Protein AF-A0A956FKM9-F1 (afdb_monomer_lite)

Secondary structure (DSSP, 8-state):
-HHHHHHHHHT---GGGHHHHHHHHHHHHHHHHHHSHHHHHHTT---S-HHHHHHTT--HHHHHTT-S-HHHHHHHHHHHHHHHHHHHHHHHHHGGGS-HHHHHHHHHHHHHHHHHHHHHHHTS---TTS------HHHHHHHHHHHHHHHHHHTT-------GGGGTT-TTSTT--THHHHHHHHHH-TTSTT-

Structure (mmCIF, N/CA/C/O backbone):
data_AF-A0A956FKM9-F1
#
_entry.id   AF-A0A956FKM9-F1
#
loop_
_atom_site.group_PDB
_atom_site.id
_atom_site.type_symbol
_atom_site.label_atom_id
_atom_site.label_alt_id
_atom_site.label_comp_id
_atom_site.label_asym_id
_atom_site.label_entity_id
_atom_site.label_seq_id
_atom_site.pdbx_PDB_ins_code
_atom_site.Cartn_x
_atom_site.Cartn_y
_atom_site.Cartn_z
_atom_site.occupancy
_atom_site.B_iso_or_equiv
_atom_site.auth_seq_id
_atom_site.auth_comp_id
_atom_site.auth_asym_id
_atom_site.auth_atom_id
_atom_site.pdbx_PDB_model_num
ATOM 1 N N . THR A 1 1 ? -4.569 -0.457 -10.996 1.00 67.50 1 THR A N 1
ATOM 2 C CA . THR A 1 1 ? -4.870 0.431 -12.142 1.00 67.50 1 THR A CA 1
ATOM 3 C C . THR A 1 1 ? -3.869 1.572 -12.270 1.00 67.50 1 THR A C 1
ATOM 5 O O . THR A 1 1 ? -3.181 1.592 -13.277 1.00 67.50 1 THR A O 1
ATOM 8 N N . VAL A 1 2 ? -3.678 2.450 -11.270 1.00 81.25 2 VAL A N 1
ATOM 9 C CA . VAL A 1 2 ? -2.715 3.581 -11.363 1.00 81.25 2 VAL A CA 1
ATOM 10 C C . VAL A 1 2 ? -1.284 3.136 -11.692 1.00 81.25 2 VAL A C 1
ATOM 12 O O . VAL A 1 2 ? -0.672 3.694 -12.594 1.00 81.25 2 VAL A O 1
ATOM 15 N N . GLY A 1 3 ? -0.761 2.098 -11.026 1.00 79.25 3 GLY A N 1
ATOM 16 C CA . GLY A 1 3 ? 0.587 1.582 -11.313 1.00 79.25 3 GLY A CA 1
ATOM 17 C C . GLY A 1 3 ? 0.783 1.154 -12.774 1.00 79.25 3 GLY A C 1
ATOM 18 O O . GLY A 1 3 ? 1.817 1.447 -13.359 1.00 79.25 3 GLY A O 1
ATOM 19 N N . LEU A 1 4 ? -0.246 0.555 -13.386 1.00 86.06 4 LEU A N 1
ATOM 20 C CA . LEU A 1 4 ? -0.230 0.121 -14.788 1.00 86.06 4 LEU A CA 1
ATOM 21 C C . LEU A 1 4 ? -0.332 1.300 -15.759 1.00 86.06 4 LEU A C 1
ATOM 23 O O . LEU A 1 4 ? 0.375 1.332 -16.759 1.00 86.06 4 LEU A O 1
ATOM 27 N N . MET A 1 5 ? -1.163 2.298 -15.448 1.00 87.25 5 MET A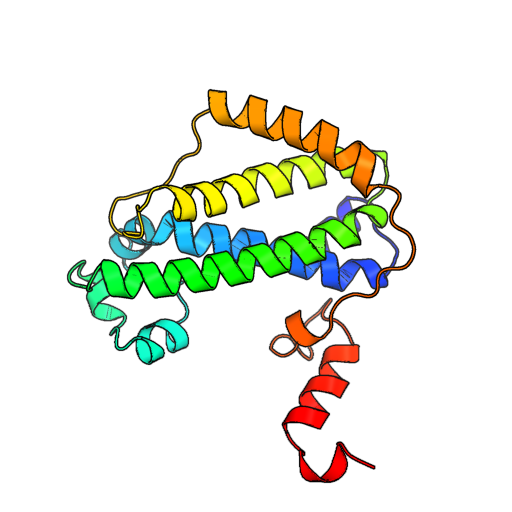 N 1
ATOM 28 C CA . MET A 1 5 ? -1.244 3.531 -16.243 1.00 87.25 5 MET A CA 1
ATOM 29 C C . MET A 1 5 ? 0.103 4.268 -16.247 1.00 87.25 5 MET A C 1
ATOM 31 O O . MET A 1 5 ? 0.556 4.745 -17.285 1.00 87.25 5 MET A O 1
ATOM 35 N N . MET A 1 6 ? 0.784 4.301 -15.097 1.00 88.69 6 MET A N 1
ATOM 36 C CA . MET A 1 6 ? 2.102 4.925 -14.972 1.00 88.69 6 MET A CA 1
ATOM 37 C C . MET A 1 6 ? 3.192 4.194 -15.765 1.00 88.69 6 MET A C 1
ATOM 39 O O . MET A 1 6 ? 4.123 4.855 -16.219 1.00 88.69 6 MET A O 1
ATOM 43 N N . CYS A 1 7 ? 3.082 2.875 -15.982 1.00 88.56 7 CYS A N 1
ATOM 44 C CA . CYS A 1 7 ? 3.995 2.148 -16.873 1.00 88.56 7 CYS A CA 1
ATOM 45 C C . CYS A 1 7 ? 3.993 2.753 -18.284 1.00 88.56 7 CYS A C 1
ATOM 47 O O . CYS A 1 7 ? 5.062 3.075 -18.798 1.00 88.56 7 CYS A O 1
ATOM 49 N N . GLY A 1 8 ? 2.810 3.007 -18.856 1.00 86.94 8 GLY A N 1
ATOM 50 C CA . GLY A 1 8 ? 2.685 3.627 -20.179 1.00 86.94 8 GLY A CA 1
ATOM 51 C C . GLY A 1 8 ? 3.246 5.052 -20.230 1.00 86.94 8 GLY A C 1
ATOM 52 O O . GLY A 1 8 ? 4.003 5.387 -21.134 1.00 86.94 8 GLY A O 1
ATOM 53 N N . VAL A 1 9 ? 2.956 5.876 -19.217 1.00 88.69 9 VAL A N 1
ATOM 54 C CA . VAL A 1 9 ? 3.442 7.272 -19.148 1.00 88.69 9 VAL A CA 1
ATOM 55 C C . VAL A 1 9 ? 4.969 7.352 -19.043 1.00 88.69 9 VAL A C 1
ATOM 57 O O . VAL A 1 9 ? 5.593 8.256 -19.596 1.00 88.69 9 VAL A O 1
ATOM 60 N N . ILE A 1 10 ? 5.588 6.427 -18.308 1.00 88.88 10 ILE A N 1
ATOM 61 C CA . ILE A 1 10 ? 7.029 6.460 -18.029 1.00 88.88 10 ILE A CA 1
ATOM 62 C C . ILE A 1 10 ? 7.847 5.777 -19.144 1.00 88.88 10 ILE A C 1
ATOM 64 O O . ILE A 1 10 ? 9.049 6.044 -19.264 1.00 88.88 10 ILE A O 1
ATOM 68 N N . GLY A 1 11 ? 7.203 4.960 -19.985 1.00 89.75 11 GLY A N 1
ATOM 69 C CA . GLY A 1 11 ? 7.845 4.163 -21.034 1.00 89.75 11 GLY A CA 1
ATOM 70 C C . GLY A 1 11 ? 8.397 2.842 -20.499 1.00 89.75 11 GLY A C 1
ATOM 71 O O . GLY A 1 11 ? 9.576 2.543 -20.668 1.00 89.75 11 GLY A O 1
ATOM 72 N N . VAL A 1 12 ? 7.586 2.110 -19.734 1.00 91.06 12 VAL A N 1
ATOM 73 C CA . VAL A 1 12 ? 7.880 0.737 -19.312 1.00 91.06 12 VAL A CA 1
ATOM 74 C C . VAL A 1 12 ? 7.224 -0.215 -20.304 1.00 91.06 12 VAL A C 1
ATOM 76 O O . VAL A 1 12 ? 6.003 -0.359 -20.287 1.00 91.06 12 VAL A O 1
ATOM 79 N N . ASP A 1 13 ? 8.044 -0.882 -21.113 1.00 87.38 13 ASP A N 1
ATOM 80 C CA . ASP A 1 13 ? 7.558 -1.704 -22.231 1.00 87.38 13 ASP A CA 1
ATOM 81 C C . ASP A 1 13 ? 7.561 -3.212 -21.929 1.00 87.38 13 ASP A C 1
ATOM 83 O O . ASP A 1 13 ? 6.889 -3.983 -22.607 1.00 87.38 13 ASP A O 1
ATOM 87 N N . ASP A 1 14 ? 8.304 -3.652 -20.906 1.00 90.56 14 ASP A N 1
ATOM 88 C CA . ASP A 1 14 ? 8.429 -5.070 -20.549 1.00 90.56 14 ASP A CA 1
ATOM 89 C C . ASP A 1 14 ? 7.190 -5.557 -19.766 1.00 90.56 14 ASP A C 1
ATOM 91 O O . ASP A 1 14 ? 6.964 -5.096 -18.639 1.00 90.56 14 ASP A O 1
ATOM 95 N N . PRO A 1 15 ? 6.405 -6.524 -20.286 1.00 90.19 15 PRO A N 1
ATOM 96 C CA . PRO A 1 15 ? 5.236 -7.055 -19.586 1.00 90.19 15 PRO A CA 1
ATOM 97 C C . 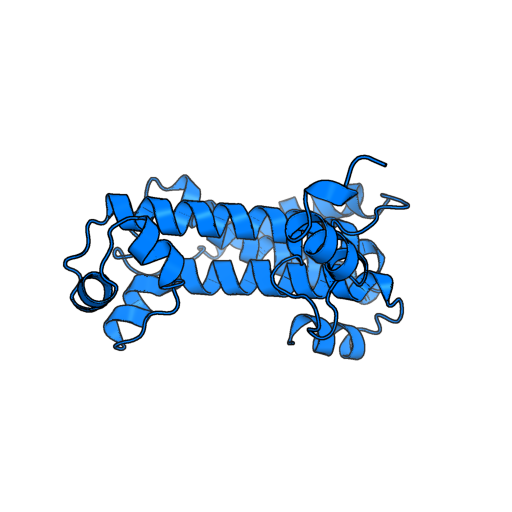PRO A 1 15 ? 5.562 -7.703 -18.233 1.00 90.19 15 PRO A C 1
ATOM 99 O O . PRO A 1 15 ? 4.715 -7.720 -17.336 1.00 90.19 15 PRO A O 1
ATOM 102 N N . ALA A 1 16 ? 6.791 -8.191 -18.029 1.00 90.75 16 ALA A N 1
ATOM 103 C CA . ALA A 1 16 ? 7.226 -8.730 -16.741 1.00 90.75 16 ALA A CA 1
ATOM 104 C C . ALA A 1 16 ? 7.314 -7.651 -15.644 1.00 90.75 16 ALA A C 1
ATOM 106 O O . ALA A 1 16 ? 7.404 -7.986 -14.460 1.00 90.75 16 ALA A O 1
ATOM 107 N N . ALA A 1 17 ? 7.255 -6.365 -16.005 1.00 92.00 17 ALA A N 1
ATOM 108 C CA . ALA A 1 17 ? 7.191 -5.252 -15.066 1.00 92.00 17 ALA A CA 1
ATOM 109 C C . ALA A 1 17 ? 5.804 -5.067 -14.433 1.00 92.00 17 ALA A C 1
ATOM 111 O O . ALA A 1 17 ? 5.710 -4.510 -13.336 1.00 92.00 17 ALA A O 1
ATOM 112 N N . LEU A 1 18 ? 4.735 -5.507 -15.110 1.00 93.69 18 LEU A N 1
ATOM 113 C CA . LEU A 1 18 ? 3.357 -5.191 -14.720 1.00 93.69 18 LEU A CA 1
ATOM 114 C C . LEU A 1 18 ? 3.000 -5.693 -13.313 1.00 93.69 18 LEU A C 1
ATOM 116 O O . LEU A 1 18 ? 2.482 -4.881 -12.540 1.00 93.69 18 LEU A O 1
ATOM 120 N N . PRO A 1 19 ? 3.342 -6.935 -12.909 1.00 94.88 19 PRO A N 1
ATOM 121 C CA . PRO A 1 19 ? 3.035 -7.400 -11.559 1.00 94.88 19 PRO A CA 1
ATOM 122 C C . PRO A 1 19 ? 3.714 -6.553 -10.476 1.00 94.88 19 PRO A C 1
ATOM 124 O O . PRO A 1 19 ? 3.084 -6.131 -9.513 1.00 94.88 19 PRO A O 1
ATOM 127 N N . PHE A 1 20 ? 4.971 -6.158 -10.691 1.00 94.75 20 PHE A N 1
ATOM 128 C CA . PHE A 1 20 ? 5.687 -5.287 -9.757 1.00 94.75 20 PHE A CA 1
ATOM 129 C C . PHE A 1 20 ? 5.111 -3.865 -9.685 1.00 94.75 20 PHE A C 1
ATOM 131 O O . PHE A 1 20 ? 5.184 -3.209 -8.641 1.00 94.75 20 PHE A O 1
ATOM 138 N N . ALA A 1 21 ? 4.548 -3.361 -10.786 1.00 94.50 21 ALA A N 1
ATOM 139 C CA . ALA A 1 21 ? 3.851 -2.079 -10.798 1.00 94.50 21 ALA A CA 1
ATOM 140 C C . ALA A 1 21 ? 2.520 -2.152 -10.029 1.00 94.50 21 ALA A C 1
ATOM 142 O O . ALA A 1 21 ? 2.158 -1.200 -9.327 1.00 94.50 21 ALA A O 1
ATOM 143 N N . VAL A 1 22 ? 1.816 -3.287 -10.119 1.00 95.62 22 VAL A N 1
ATOM 144 C CA . VAL A 1 22 ? 0.640 -3.587 -9.288 1.00 95.62 22 VAL A CA 1
ATOM 145 C C . VAL A 1 22 ? 1.036 -3.629 -7.814 1.00 95.62 22 VAL A C 1
ATOM 147 O O . VAL A 1 22 ? 0.432 -2.900 -7.025 1.00 95.62 22 VAL A O 1
ATOM 150 N N . ASP A 1 23 ? 2.094 -4.361 -7.460 1.00 96.50 23 ASP A N 1
ATOM 151 C CA . ASP A 1 23 ? 2.622 -4.427 -6.094 1.00 96.50 23 ASP A CA 1
ATOM 152 C C . ASP A 1 23 ? 2.928 -3.038 -5.526 1.00 96.50 23 ASP A C 1
ATOM 154 O O . ASP A 1 23 ? 2.528 -2.713 -4.407 1.00 96.50 23 ASP A O 1
ATOM 158 N N . LEU A 1 24 ? 3.602 -2.173 -6.295 1.00 95.88 24 LEU A N 1
ATOM 159 C CA . LEU A 1 24 ? 3.906 -0.817 -5.831 1.00 95.88 24 LEU A CA 1
ATOM 160 C C . LEU A 1 24 ? 2.624 -0.043 -5.494 1.00 95.88 24 LEU A C 1
ATOM 162 O O . LEU A 1 24 ? 2.542 0.599 -4.444 1.00 95.88 24 LEU A O 1
ATOM 166 N N . GLY A 1 25 ? 1.619 -0.134 -6.368 1.00 95.50 25 GLY A N 1
ATOM 167 C CA . GLY A 1 25 ? 0.312 0.479 -6.153 1.00 95.50 25 GLY A CA 1
ATOM 168 C C . GLY A 1 25 ? -0.405 -0.076 -4.920 1.00 95.50 25 GLY A C 1
ATOM 169 O O . GLY A 1 25 ? -0.940 0.700 -4.129 1.00 95.50 25 GLY A O 1
ATOM 170 N N . LEU A 1 26 ? -0.378 -1.395 -4.716 1.00 95.69 26 LEU A N 1
ATOM 171 C CA . LEU A 1 26 ? -0.987 -2.052 -3.555 1.00 95.69 26 LEU A CA 1
ATOM 172 C C . LEU A 1 26 ? -0.299 -1.652 -2.250 1.00 95.69 26 LEU A C 1
ATOM 174 O O . LEU A 1 26 ? -0.978 -1.298 -1.287 1.00 95.69 26 LEU A O 1
ATOM 178 N N . GLY A 1 27 ? 1.036 -1.625 -2.226 1.00 95.75 27 GLY A N 1
ATOM 179 C CA . GLY A 1 27 ? 1.801 -1.151 -1.073 1.00 95.75 27 GLY A CA 1
ATOM 180 C C . GLY A 1 27 ? 1.425 0.283 -0.686 1.00 95.75 27 GLY A C 1
ATOM 181 O O . GLY A 1 27 ? 1.172 0.567 0.490 1.00 95.75 27 GLY A O 1
ATOM 182 N N . MET A 1 28 ? 1.316 1.179 -1.673 1.00 94.69 28 MET A N 1
ATOM 183 C CA . MET A 1 28 ? 0.899 2.569 -1.455 1.00 94.69 28 MET A CA 1
ATOM 184 C C . MET A 1 28 ? -0.550 2.683 -0.972 1.00 94.69 28 MET A C 1
ATOM 186 O O . MET A 1 28 ? -0.805 3.402 -0.006 1.00 94.69 28 MET A O 1
ATOM 190 N N . GLN A 1 29 ? -1.486 1.953 -1.581 1.00 94.94 29 GLN A N 1
ATOM 191 C CA . GLN A 1 29 ? -2.902 2.009 -1.207 1.00 94.94 29 GLN A CA 1
ATOM 192 C C . GLN A 1 29 ? -3.165 1.442 0.184 1.00 94.94 29 GLN A C 1
ATOM 194 O O . GLN A 1 29 ? -3.872 2.072 0.965 1.00 94.94 29 GLN A O 1
ATOM 199 N N . LEU A 1 30 ? -2.537 0.322 0.542 1.00 94.88 30 LEU A N 1
ATOM 200 C CA . LEU A 1 30 ? -2.610 -0.205 1.906 1.00 94.88 30 LEU A CA 1
ATOM 201 C C . LEU A 1 30 ? -2.036 0.789 2.919 1.00 94.88 30 LEU A C 1
ATOM 203 O O . LEU A 1 30 ? -2.608 0.984 3.986 1.00 94.88 30 LEU A O 1
ATOM 207 N N . THR A 1 31 ? -0.940 1.471 2.572 1.00 93.25 31 THR A N 1
ATOM 208 C CA . THR A 1 31 ? -0.374 2.521 3.432 1.00 93.25 31 THR A CA 1
ATOM 209 C C . THR A 1 31 ? -1.348 3.692 3.613 1.00 93.25 31 THR A C 1
ATOM 211 O O . THR A 1 31 ? -1.452 4.215 4.719 1.00 93.25 31 THR A O 1
ATOM 214 N N . ASN A 1 32 ? -2.059 4.101 2.555 1.00 92.94 32 ASN A N 1
ATOM 215 C CA . ASN A 1 32 ? -3.083 5.148 2.629 1.00 92.94 32 ASN A CA 1
ATOM 216 C C . ASN A 1 32 ? -4.246 4.730 3.534 1.00 92.94 32 ASN A C 1
ATOM 218 O O . ASN A 1 32 ? -4.555 5.451 4.473 1.00 92.94 32 ASN A O 1
ATOM 222 N N . ILE A 1 33 ? -4.810 3.540 3.314 1.00 93.25 33 ILE A N 1
ATOM 223 C CA . ILE A 1 33 ? -5.906 3.001 4.133 1.00 93.25 33 ILE A CA 1
ATOM 224 C C . ILE A 1 33 ? -5.510 2.972 5.613 1.00 93.25 33 ILE A C 1
ATOM 226 O O . ILE A 1 33 ? -6.262 3.420 6.468 1.00 93.25 33 ILE A O 1
ATOM 230 N N . CYS A 1 34 ? -4.311 2.477 5.930 1.00 92.12 34 CYS A N 1
ATOM 231 C CA . CYS A 1 34 ? -3.871 2.349 7.317 1.00 92.12 34 CYS A CA 1
ATOM 232 C C . CYS A 1 34 ? -3.579 3.688 8.007 1.00 92.12 34 CYS A C 1
ATOM 234 O O . CYS A 1 34 ? -3.699 3.771 9.227 1.00 92.12 34 CYS A O 1
ATOM 236 N N . ARG A 1 35 ? -3.131 4.716 7.275 1.00 89.50 35 ARG A N 1
ATOM 237 C CA . ARG A 1 35 ? -2.702 5.988 7.887 1.00 89.50 35 ARG A CA 1
ATOM 238 C C . ARG A 1 35 ? -3.851 6.975 8.126 1.00 89.50 35 ARG A C 1
ATOM 240 O O . ARG A 1 35 ? -3.631 7.914 8.886 1.00 89.50 35 ARG A O 1
ATOM 247 N N . ASP A 1 36 ? -4.967 6.799 7.416 1.00 91.12 36 ASP A N 1
ATOM 248 C CA . ASP A 1 36 ? -6.093 7.742 7.336 1.00 91.12 36 ASP A CA 1
ATOM 249 C C . ASP A 1 36 ? -7.371 7.161 8.017 1.00 91.12 36 ASP A C 1
ATOM 251 O O . ASP A 1 36 ? -8.461 7.686 7.833 1.00 91.12 36 ASP A O 1
ATOM 255 N N . VAL A 1 37 ? -7.257 6.082 8.819 1.00 91.81 37 VAL A N 1
ATOM 256 C CA . VAL A 1 37 ? -8.402 5.367 9.442 1.00 91.81 37 VAL A CA 1
ATOM 257 C C . VAL A 1 37 ? -9.303 6.285 10.273 1.00 91.81 37 VAL A C 1
ATOM 259 O O . VAL A 1 37 ? -10.520 6.209 10.132 1.00 91.81 37 VAL A O 1
ATOM 262 N N . ALA A 1 38 ? -8.724 7.129 11.135 1.00 89.62 38 ALA A N 1
ATOM 263 C CA . ALA A 1 38 ? -9.492 8.048 11.975 1.00 89.62 38 ALA A CA 1
ATOM 264 C C . ALA A 1 38 ? -10.264 9.066 11.126 1.00 89.62 38 ALA A C 1
ATOM 266 O O . ALA A 1 38 ? -11.470 9.224 11.285 1.00 89.62 38 ALA A O 1
ATOM 267 N N . GLU A 1 39 ? -9.575 9.703 10.180 1.00 89.88 39 GLU A N 1
ATOM 268 C CA . GLU A 1 39 ? -10.155 10.706 9.287 1.00 89.88 39 GLU A CA 1
ATOM 269 C C . GLU A 1 39 ? -11.235 10.118 8.373 1.00 89.88 39 GLU A C 1
ATOM 271 O O . GLU A 1 39 ? -12.203 10.797 8.027 1.00 89.88 39 GLU A O 1
ATOM 276 N N . ASP A 1 40 ? -11.065 8.868 7.941 1.00 93.56 40 ASP A N 1
ATOM 277 C CA . ASP A 1 40 ? -12.063 8.169 7.139 1.00 93.56 40 ASP A CA 1
ATOM 278 C C . ASP A 1 40 ? -13.301 7.829 7.982 1.00 93.56 40 ASP A C 1
ATOM 280 O O . ASP A 1 40 ? -14.421 8.058 7.516 1.00 93.56 40 ASP A O 1
ATOM 284 N N . ALA A 1 41 ? -13.120 7.386 9.232 1.00 92.25 41 ALA A N 1
ATOM 285 C CA . ALA A 1 41 ? -14.217 7.119 10.163 1.00 92.25 41 ALA A CA 1
ATOM 286 C C . ALA A 1 41 ? -15.014 8.391 10.501 1.00 92.25 41 ALA A C 1
ATOM 288 O O . ALA A 1 41 ? -16.241 8.374 10.423 1.00 92.25 41 ALA A O 1
ATOM 289 N N . GLU A 1 42 ? -14.338 9.520 10.746 1.00 91.31 42 GLU A N 1
ATOM 290 C CA . GLU A 1 42 ? -14.969 10.841 10.935 1.00 91.31 42 GLU A CA 1
ATOM 291 C C . GLU A 1 42 ? -15.833 11.264 9.734 1.00 91.31 42 GLU A C 1
ATOM 293 O O . GLU A 1 42 ? -16.797 12.016 9.873 1.00 91.31 42 GLU A O 1
ATOM 298 N N . ARG A 1 43 ? -15.508 10.766 8.537 1.00 93.81 43 ARG A N 1
ATOM 299 C CA . ARG A 1 43 ? -16.267 10.997 7.298 1.00 93.81 43 ARG A CA 1
ATOM 300 C C . ARG A 1 43 ? -17.325 9.927 7.027 1.00 93.81 43 ARG A C 1
ATOM 302 O O . ARG A 1 43 ? -17.883 9.905 5.927 1.00 93.81 43 ARG A O 1
ATOM 309 N N . GLY A 1 44 ? -17.573 9.030 7.980 1.00 93.75 44 GLY A N 1
ATOM 310 C CA . GLY A 1 44 ? -18.524 7.927 7.854 1.00 93.75 44 GLY A CA 1
ATOM 311 C C . GLY A 1 44 ? -18.063 6.823 6.898 1.00 93.75 44 GLY A C 1
ATOM 312 O O . GLY A 1 44 ? -18.896 6.179 6.261 1.00 93.75 44 GLY A O 1
ATOM 313 N N . ARG A 1 45 ? -16.749 6.627 6.719 1.00 95.25 45 ARG A N 1
ATOM 314 C CA . ARG A 1 45 ? -16.179 5.662 5.762 1.00 95.25 45 ARG A CA 1
ATOM 315 C C . ARG A 1 45 ? -15.241 4.673 6.441 1.00 95.25 45 ARG A C 1
ATOM 317 O O . ARG A 1 45 ? -14.475 5.019 7.330 1.00 95.25 45 ARG A O 1
ATOM 324 N N . ILE A 1 46 ? -15.238 3.436 5.942 1.00 94.31 46 ILE A N 1
ATOM 325 C CA . ILE A 1 46 ? -14.271 2.402 6.328 1.00 94.31 46 ILE A CA 1
ATOM 326 C C . ILE A 1 46 ? -13.700 1.764 5.070 1.00 94.31 46 ILE A C 1
ATOM 328 O O . ILE A 1 46 ? -14.425 1.136 4.301 1.00 94.31 46 ILE A O 1
ATOM 332 N N . TYR A 1 47 ? -12.383 1.870 4.899 1.00 95.69 47 TYR A N 1
ATOM 333 C CA . TYR A 1 47 ? -11.655 1.176 3.829 1.00 95.69 47 TYR A CA 1
ATOM 334 C C . TYR A 1 47 ? -10.843 -0.025 4.324 1.00 95.69 47 TYR A C 1
ATOM 336 O O . TYR A 1 47 ? -10.293 -0.775 3.515 1.00 95.69 47 TYR A O 1
ATOM 344 N N . LEU A 1 48 ? -10.757 -0.237 5.643 1.00 94.88 48 LEU A N 1
ATOM 345 C CA . LEU A 1 48 ? -10.176 -1.459 6.191 1.00 94.88 48 LEU A CA 1
ATOM 346 C C . LEU A 1 48 ? -11.002 -2.671 5.722 1.00 94.88 48 LEU A C 1
ATOM 348 O O . LEU A 1 48 ? -12.232 -2.631 5.797 1.00 94.88 48 LEU A O 1
ATOM 352 N N . PRO A 1 49 ? -10.369 -3.765 5.255 1.00 94.25 49 PRO A N 1
ATOM 353 C CA . PRO A 1 49 ? -11.112 -4.913 4.753 1.00 94.25 49 PRO A CA 1
ATOM 354 C C . PRO A 1 49 ? -12.015 -5.514 5.833 1.00 94.25 49 PRO A C 1
ATOM 356 O O . PRO A 1 49 ? -11.531 -6.036 6.839 1.00 94.25 49 PRO A O 1
ATOM 359 N N . ALA A 1 50 ? -13.326 -5.512 5.595 1.00 92.38 50 ALA A N 1
ATOM 360 C CA . ALA A 1 50 ? -14.308 -5.984 6.570 1.00 92.38 50 ALA A CA 1
ATOM 361 C C . ALA A 1 50 ? -14.074 -7.445 6.998 1.00 92.38 50 ALA A C 1
ATOM 363 O O . ALA A 1 50 ? -14.281 -7.795 8.154 1.00 92.38 50 ALA A O 1
ATOM 364 N N . ALA A 1 51 ? -13.569 -8.293 6.095 1.00 92.56 51 ALA A N 1
ATOM 365 C CA . ALA A 1 51 ? -13.188 -9.666 6.423 1.00 92.56 51 ALA A CA 1
ATOM 366 C C . ALA A 1 51 ? -12.043 -9.743 7.452 1.00 92.56 51 ALA A C 1
ATOM 368 O O . ALA A 1 51 ? -12.049 -10.629 8.299 1.00 92.56 51 ALA A O 1
ATOM 369 N N . ARG A 1 52 ? -11.077 -8.814 7.410 1.00 93.88 52 ARG A N 1
ATOM 370 C CA . ARG A 1 52 ? -9.967 -8.750 8.378 1.00 93.88 52 ARG A CA 1
ATOM 371 C C . ARG A 1 52 ? -10.436 -8.213 9.728 1.00 93.88 52 ARG A C 1
ATOM 373 O O . ARG A 1 52 ? -10.014 -8.739 10.749 1.00 93.88 52 ARG A O 1
ATOM 380 N N . LEU A 1 53 ? -11.332 -7.221 9.721 1.00 94.81 53 LEU A N 1
ATOM 381 C CA . LEU A 1 53 ? -11.963 -6.708 10.941 1.00 94.81 53 LEU A CA 1
ATOM 382 C C . LEU A 1 53 ? -12.764 -7.809 11.646 1.00 94.81 53 LEU A C 1
ATOM 384 O O . LEU A 1 53 ? -12.478 -8.132 12.796 1.00 94.81 53 LEU A O 1
ATOM 388 N N . ARG A 1 54 ? -13.674 -8.473 10.923 1.00 94.50 54 ARG A N 1
ATOM 389 C CA . ARG A 1 54 ? -14.488 -9.566 11.474 1.00 94.50 54 ARG A CA 1
ATOM 390 C C . ARG A 1 54 ? -13.649 -10.746 11.961 1.00 94.50 54 ARG A C 1
ATOM 392 O O . ARG A 1 54 ? -13.937 -11.283 13.022 1.00 94.50 54 ARG A O 1
ATOM 399 N N . ALA A 1 55 ? -12.592 -11.121 11.236 1.00 94.06 55 ALA A N 1
ATOM 400 C CA . ALA A 1 55 ? -11.676 -12.180 11.672 1.00 94.06 55 ALA A CA 1
ATOM 401 C C . ALA A 1 55 ? -10.938 -11.839 12.982 1.00 94.06 55 ALA A C 1
ATOM 403 O O . ALA A 1 55 ? -10.560 -12.742 13.720 1.00 94.06 55 ALA A O 1
ATOM 404 N N . ALA A 1 56 ? -10.754 -10.551 13.281 1.00 92.94 56 ALA A N 1
ATOM 405 C CA . ALA A 1 56 ? -10.209 -10.073 14.548 1.00 92.94 56 ALA A CA 1
ATOM 406 C C . ALA A 1 56 ? -11.285 -9.846 15.631 1.00 92.94 56 ALA A C 1
ATOM 408 O O . ALA A 1 56 ? -10.955 -9.354 16.707 1.00 92.94 56 ALA A O 1
ATOM 409 N N . GLY A 1 57 ? -12.555 -10.175 15.360 1.00 95.56 57 GLY A N 1
ATOM 410 C CA . GLY A 1 57 ? -13.676 -9.941 16.276 1.00 95.56 57 GLY A CA 1
ATOM 411 C C . GLY A 1 57 ? -14.141 -8.482 16.345 1.00 95.56 57 GLY A C 1
ATOM 412 O O . GLY A 1 57 ? -14.801 -8.105 17.307 1.00 95.56 57 GLY A O 1
ATOM 413 N N . ILE A 1 58 ? -13.790 -7.655 15.356 1.00 95.62 58 ILE A N 1
ATOM 414 C CA . ILE A 1 58 ? -14.182 -6.243 15.289 1.00 95.62 58 ILE A CA 1
ATOM 415 C C . ILE A 1 58 ? -15.410 -6.100 14.390 1.00 95.62 58 ILE A C 1
ATOM 417 O O . ILE A 1 58 ? -15.362 -6.439 13.202 1.00 95.62 58 ILE A O 1
ATOM 421 N N . ASP A 1 59 ? -16.483 -5.536 14.939 1.00 95.56 59 ASP A N 1
ATOM 422 C CA . ASP A 1 59 ? -17.585 -5.003 14.142 1.00 95.56 59 ASP A CA 1
ATOM 423 C C . ASP A 1 59 ? -17.144 -3.676 13.494 1.00 95.56 59 ASP A C 1
ATOM 425 O O . ASP A 1 59 ? -16.763 -2.753 14.221 1.00 95.56 59 ASP A O 1
ATOM 429 N N . PRO A 1 60 ? -17.178 -3.546 12.152 1.00 93.81 60 PRO A N 1
ATOM 430 C CA . PRO A 1 60 ? -16.879 -2.290 11.475 1.00 93.81 60 PRO A CA 1
ATOM 431 C C . PRO A 1 60 ? -17.610 -1.070 12.053 1.00 93.81 60 PRO A C 1
ATOM 433 O O . PRO A 1 60 ? -16.998 -0.010 12.108 1.00 93.81 60 PRO A O 1
ATOM 436 N N . GLN A 1 61 ? -18.851 -1.194 12.537 1.00 94.12 61 GLN A N 1
ATOM 437 C CA . GLN A 1 61 ? -19.574 -0.040 13.101 1.00 94.12 61 GLN A CA 1
ATOM 438 C C . GLN A 1 61 ? -18.852 0.579 14.301 1.00 94.12 61 GLN A C 1
ATOM 440 O O . GLN A 1 61 ? -18.708 1.794 14.373 1.00 94.12 61 GLN A O 1
ATOM 445 N N . THR A 1 62 ? -18.234 -0.241 15.154 1.00 94.69 62 THR A N 1
ATOM 446 C CA . THR A 1 62 ? -17.452 0.257 16.300 1.00 94.69 62 THR A CA 1
ATOM 447 C C . THR A 1 62 ? -16.254 1.121 15.889 1.00 94.69 62 THR A C 1
ATOM 449 O O . THR A 1 62 ? -15.770 1.932 16.681 1.00 94.69 62 THR A O 1
ATOM 452 N N . VAL A 1 63 ? -15.759 0.973 14.651 1.00 92.88 63 VAL A N 1
ATOM 453 C CA . VAL A 1 63 ? -14.708 1.837 14.093 1.00 92.88 63 VAL A CA 1
ATOM 454 C C . VAL A 1 63 ? -15.279 3.205 13.714 1.00 92.88 63 VAL A C 1
ATOM 456 O O . VAL A 1 63 ? -14.631 4.205 14.008 1.00 92.88 63 VAL A O 1
ATOM 459 N N . LEU A 1 64 ? -16.478 3.260 13.115 1.00 92.75 64 LEU A N 1
ATOM 460 C CA . LEU A 1 64 ? -17.171 4.525 12.822 1.00 92.75 64 LEU A CA 1
ATOM 461 C C . LEU A 1 64 ? -17.518 5.277 14.106 1.00 92.75 64 LEU A C 1
ATOM 463 O O . LEU A 1 64 ? -17.269 6.475 14.206 1.00 92.75 64 LEU A O 1
ATOM 467 N N . ASP A 1 65 ? -18.019 4.553 15.103 1.00 91.56 65 ASP A N 1
ATOM 468 C CA . ASP A 1 65 ? -18.439 5.124 16.383 1.00 91.56 65 ASP A CA 1
ATOM 469 C C . ASP A 1 65 ? -17.248 5.517 17.277 1.00 91.56 65 ASP A C 1
ATOM 471 O O . ASP A 1 65 ? -17.422 6.128 18.331 1.00 91.56 65 ASP A O 1
ATOM 475 N N . GLY A 1 66 ? -16.021 5.135 16.898 1.00 88.38 66 GLY A N 1
ATOM 476 C CA . GLY A 1 66 ? -14.809 5.372 17.685 1.00 88.38 66 GLY A CA 1
ATOM 477 C C . GLY A 1 66 ? -14.729 4.565 18.991 1.00 88.38 66 GLY A C 1
ATOM 478 O O . GLY A 1 66 ? -13.860 4.836 19.825 1.00 88.38 66 GLY A O 1
ATOM 479 N N . THR A 1 67 ? -15.609 3.575 19.168 1.00 92.81 67 THR A N 1
ATOM 480 C CA . THR A 1 67 ? -15.736 2.722 20.365 1.00 92.81 67 THR A CA 1
ATOM 481 C C . THR A 1 67 ? -14.938 1.417 20.275 1.00 92.81 67 THR A C 1
ATOM 483 O O . THR A 1 67 ? -14.831 0.686 21.260 1.00 92.81 67 THR A O 1
ATOM 486 N N . VAL A 1 68 ? -14.353 1.123 19.112 1.00 93.00 68 VAL A N 1
ATOM 487 C CA . VAL A 1 68 ? -13.528 -0.065 18.851 1.00 93.00 68 VAL A CA 1
ATOM 488 C C . VAL A 1 68 ? -12.345 -0.204 19.818 1.00 93.00 68 VAL A C 1
ATOM 490 O O . VAL A 1 68 ? -11.674 0.770 20.172 1.00 93.00 68 VAL A O 1
ATOM 493 N N . ASP A 1 69 ? -12.008 -1.447 20.178 1.00 91.75 69 ASP A N 1
ATOM 494 C CA . ASP A 1 69 ? -10.758 -1.744 20.882 1.00 91.75 69 ASP A CA 1
ATOM 495 C C . ASP A 1 69 ? -9.551 -1.364 20.006 1.00 91.75 69 ASP A C 1
ATOM 497 O O . ASP A 1 69 ? -9.190 -2.031 19.028 1.00 91.75 69 ASP A O 1
ATOM 501 N N . ARG A 1 70 ? -8.883 -0.282 20.417 1.00 89.12 70 ARG A N 1
ATOM 502 C CA . ARG A 1 70 ? -7.717 0.302 19.745 1.00 89.12 70 ARG A CA 1
ATOM 503 C C . ARG A 1 70 ? -6.553 -0.683 19.619 1.00 89.12 70 ARG A C 1
ATOM 505 O O . ARG A 1 70 ? -5.833 -0.641 18.625 1.00 89.12 70 ARG A O 1
ATOM 512 N N . ARG A 1 71 ? -6.363 -1.602 20.573 1.00 88.62 71 ARG A N 1
ATOM 513 C CA . ARG A 1 71 ? -5.294 -2.617 20.507 1.00 88.62 71 ARG A CA 1
ATOM 514 C C . ARG A 1 71 ? -5.604 -3.682 19.463 1.00 88.62 71 ARG A C 1
ATOM 516 O O . ARG A 1 71 ? -4.704 -4.093 18.728 1.00 88.62 71 ARG A O 1
ATOM 523 N N . LEU A 1 72 ? -6.855 -4.139 19.398 1.00 90.56 72 LEU A N 1
ATOM 524 C CA . LEU A 1 72 ? -7.314 -5.084 18.376 1.00 90.56 72 LEU A CA 1
ATOM 525 C C . LEU A 1 72 ? -7.208 -4.471 16.979 1.00 90.56 72 LEU A C 1
ATOM 527 O O . LEU A 1 72 ? -6.593 -5.068 16.092 1.00 90.56 72 LEU A O 1
ATOM 531 N N . LEU A 1 73 ? -7.710 -3.249 16.810 1.00 92.25 73 LEU A N 1
ATOM 532 C CA . LEU A 1 73 ? -7.625 -2.521 15.546 1.00 92.25 73 LEU A CA 1
ATOM 533 C C . LEU A 1 73 ? -6.166 -2.293 15.118 1.00 92.25 73 LEU A C 1
ATOM 535 O O . LEU A 1 73 ? -5.815 -2.476 13.951 1.00 92.25 73 LEU A O 1
ATOM 539 N N . GLY A 1 74 ? -5.293 -1.986 16.076 1.00 90.62 74 GLY A N 1
ATOM 540 C CA . GLY A 1 74 ? -3.855 -1.874 15.871 1.00 90.62 74 GLY A CA 1
ATOM 541 C C . GLY A 1 74 ? -3.182 -3.112 15.304 1.00 90.62 74 GLY A C 1
ATOM 542 O O . GLY A 1 74 ? -2.294 -2.987 14.460 1.00 90.62 74 GLY A O 1
ATOM 543 N N . ARG A 1 75 ? -3.611 -4.306 15.728 1.00 90.62 75 ARG A N 1
ATOM 544 C CA . ARG A 1 75 ? -3.112 -5.573 15.172 1.00 90.62 75 ARG A CA 1
ATOM 545 C C . ARG A 1 75 ? -3.515 -5.727 13.709 1.00 90.62 75 ARG A C 1
ATOM 547 O O . ARG A 1 75 ? -2.647 -5.974 12.878 1.00 90.62 75 ARG A O 1
ATOM 554 N N . VAL A 1 76 ? -4.783 -5.463 13.383 1.00 93.44 76 VAL A N 1
ATOM 555 C CA . VAL A 1 76 ? -5.275 -5.502 11.994 1.00 93.44 76 VAL A CA 1
ATOM 556 C C . VAL A 1 76 ? -4.492 -4.532 11.105 1.00 93.44 76 VAL A C 1
A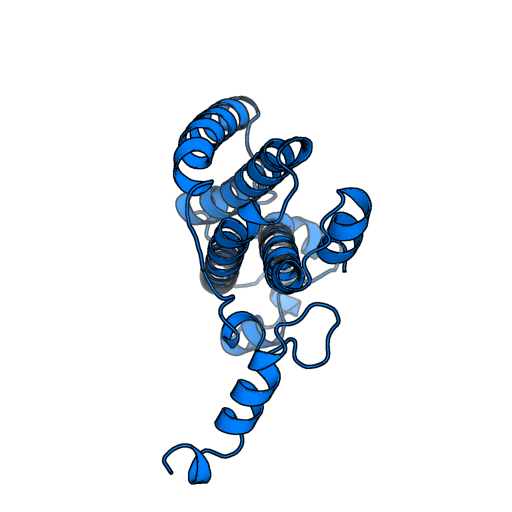TOM 558 O O . VAL A 1 76 ? -4.030 -4.905 10.026 1.00 93.44 76 VAL A O 1
ATOM 561 N N . VAL A 1 77 ? -4.289 -3.295 11.565 1.00 92.94 77 VAL A N 1
ATOM 562 C CA . VAL A 1 77 ? -3.486 -2.299 10.840 1.00 92.94 77 VAL A CA 1
ATOM 563 C C . VAL A 1 77 ? -2.027 -2.742 10.704 1.00 92.94 77 VAL A C 1
ATOM 565 O O . VAL A 1 77 ? -1.442 -2.604 9.628 1.00 92.94 77 VAL A O 1
ATOM 568 N N . GLY A 1 78 ? -1.443 -3.312 11.758 1.00 91.69 78 GLY A N 1
ATOM 569 C CA . GLY A 1 78 ? -0.092 -3.872 11.743 1.00 91.69 78 GLY A CA 1
ATOM 570 C C . GLY A 1 78 ? 0.087 -4.958 10.681 1.00 91.69 78 GLY A C 1
ATOM 571 O O . GLY A 1 78 ? 1.050 -4.899 9.909 1.00 91.69 78 GLY A O 1
ATOM 572 N N . ASP A 1 79 ? -0.867 -5.882 10.580 1.00 92.94 79 ASP A N 1
ATOM 573 C CA . ASP A 1 79 ? -0.867 -6.968 9.595 1.00 92.94 79 ASP A CA 1
ATOM 574 C C . ASP A 1 79 ? -0.978 -6.441 8.159 1.00 92.94 79 ASP A C 1
ATOM 576 O O . ASP A 1 79 ? -0.255 -6.892 7.262 1.00 92.94 79 ASP A O 1
ATOM 580 N N . LEU A 1 80 ? -1.837 -5.442 7.932 1.00 94.44 80 LEU A N 1
ATOM 581 C CA . LEU A 1 80 ? -1.979 -4.783 6.629 1.00 94.44 80 LEU A CA 1
ATOM 582 C C . LEU A 1 80 ? -0.711 -4.020 6.228 1.00 94.44 80 LEU A C 1
ATOM 584 O O . LEU A 1 80 ? -0.305 -4.073 5.067 1.00 94.44 80 LEU A O 1
ATOM 588 N N . LEU A 1 81 ? -0.037 -3.362 7.175 1.00 93.50 81 LEU A N 1
ATOM 589 C CA . LEU A 1 81 ? 1.262 -2.727 6.928 1.00 93.50 81 LEU A CA 1
ATOM 590 C C . LEU A 1 81 ? 2.363 -3.764 6.668 1.00 93.50 81 LEU A C 1
ATOM 592 O O . LEU A 1 81 ? 3.236 -3.532 5.832 1.00 93.50 81 LEU A O 1
ATOM 596 N N . GLY A 1 82 ? 2.305 -4.926 7.322 1.00 93.50 82 GLY A N 1
ATOM 597 C CA . GLY A 1 82 ? 3.171 -6.066 7.016 1.00 93.50 82 GLY A CA 1
ATOM 598 C C . GLY A 1 82 ? 2.956 -6.589 5.592 1.00 93.50 82 GLY A C 1
ATOM 599 O O . GLY A 1 82 ? 3.922 -6.866 4.879 1.00 93.50 82 GLY A O 1
ATOM 600 N N . LEU A 1 83 ? 1.701 -6.661 5.141 1.00 94.38 83 LEU A N 1
ATOM 601 C CA . LEU A 1 83 ? 1.365 -6.979 3.753 1.00 94.38 83 LEU A CA 1
ATOM 602 C C . LEU A 1 83 ? 1.876 -5.901 2.783 1.00 94.38 83 LEU A C 1
ATOM 604 O O . LEU A 1 83 ? 2.497 -6.240 1.777 1.00 94.38 83 LEU A O 1
ATOM 608 N N . ALA A 1 84 ? 1.706 -4.618 3.110 1.00 95.31 84 ALA A N 1
ATOM 609 C CA . ALA A 1 84 ? 2.249 -3.515 2.319 1.00 95.31 84 ALA A CA 1
ATOM 610 C C . ALA A 1 84 ? 3.780 -3.603 2.182 1.00 95.31 84 ALA A C 1
ATOM 612 O O . ALA A 1 84 ? 4.314 -3.391 1.097 1.00 95.31 84 ALA A O 1
ATOM 613 N N . GLU A 1 85 ? 4.503 -3.964 3.248 1.00 94.25 85 GLU A N 1
ATOM 614 C CA . GLU A 1 85 ? 5.958 -4.164 3.201 1.00 94.25 85 GLU A CA 1
ATOM 615 C C . GLU A 1 85 ? 6.373 -5.302 2.257 1.00 94.25 85 GLU A C 1
ATOM 617 O O . GLU A 1 85 ? 7.388 -5.153 1.569 1.00 94.25 85 GLU A O 1
ATOM 622 N N . ARG A 1 86 ? 5.596 -6.393 2.166 1.00 95.25 86 ARG A N 1
ATOM 623 C CA . ARG A 1 86 ? 5.836 -7.463 1.178 1.00 95.25 86 ARG A CA 1
ATOM 624 C C . ARG A 1 86 ? 5.663 -6.952 -0.251 1.00 95.25 86 ARG A C 1
ATOM 626 O O . ARG A 1 86 ? 6.545 -7.175 -1.079 1.00 95.25 86 ARG A O 1
ATOM 633 N N . TYR A 1 87 ? 4.606 -6.186 -0.508 1.00 96.31 87 TYR A N 1
ATOM 634 C CA . TYR A 1 87 ? 4.393 -5.546 -1.805 1.00 96.31 87 TYR A CA 1
ATOM 635 C C . TYR A 1 87 ? 5.507 -4.547 -2.157 1.00 96.31 87 TYR A C 1
ATOM 637 O O . TYR A 1 87 ? 6.070 -4.617 -3.245 1.00 96.31 87 TYR A O 1
ATOM 645 N N . TYR A 1 88 ? 5.940 -3.686 -1.228 1.00 94.69 88 TYR A N 1
ATOM 646 C CA . TYR A 1 88 ? 7.088 -2.798 -1.468 1.00 94.69 88 TYR A CA 1
ATOM 647 C C . TYR A 1 88 ? 8.385 -3.567 -1.738 1.00 94.69 88 TYR A C 1
ATOM 649 O O . TYR A 1 88 ? 9.195 -3.144 -2.563 1.00 94.69 88 TYR A O 1
ATOM 657 N N . ALA A 1 89 ? 8.618 -4.671 -1.024 1.00 92.44 89 ALA A N 1
ATOM 658 C CA . ALA A 1 89 ? 9.790 -5.509 -1.242 1.00 92.44 89 ALA A CA 1
ATOM 659 C C . ALA A 1 89 ? 9.760 -6.170 -2.624 1.00 92.44 89 ALA A C 1
ATOM 661 O O . ALA A 1 89 ? 10.809 -6.257 -3.265 1.00 92.44 89 ALA A O 1
ATOM 662 N N . SER A 1 90 ? 8.580 -6.580 -3.090 1.00 94.00 90 SER A N 1
ATOM 663 C CA . SER A 1 90 ? 8.396 -7.092 -4.441 1.00 94.00 90 SER A CA 1
ATOM 664 C C . SER A 1 90 ? 8.605 -5.995 -5.488 1.00 94.00 90 SER A C 1
ATOM 666 O O . SER A 1 90 ? 9.490 -6.136 -6.330 1.00 94.00 90 SER A O 1
ATOM 668 N N . ALA A 1 91 ? 7.934 -4.849 -5.354 1.00 93.25 91 ALA A N 1
ATOM 669 C CA . ALA A 1 91 ? 8.092 -3.681 -6.224 1.00 93.25 91 ALA A CA 1
ATOM 670 C C . ALA A 1 91 ? 9.548 -3.197 -6.347 1.00 93.25 91 ALA A C 1
ATOM 672 O O . ALA A 1 91 ? 9.994 -2.828 -7.433 1.00 93.25 91 ALA A O 1
ATOM 673 N N . ASP A 1 92 ? 10.322 -3.237 -5.255 1.00 90.62 92 ASP A N 1
ATOM 674 C CA . ASP A 1 92 ? 11.753 -2.908 -5.265 1.00 90.62 92 ASP A CA 1
ATOM 675 C C . ASP A 1 92 ? 12.545 -3.765 -6.275 1.00 90.62 92 ASP A C 1
ATOM 677 O O . ASP A 1 92 ? 13.513 -3.270 -6.854 1.00 90.62 92 ASP A O 1
ATOM 681 N N . ARG A 1 93 ? 12.150 -5.029 -6.494 1.00 89.75 93 ARG A N 1
ATOM 682 C CA . ARG A 1 93 ? 12.775 -5.934 -7.478 1.00 89.75 93 ARG A CA 1
ATOM 683 C C . ARG A 1 93 ? 12.423 -5.538 -8.914 1.00 89.75 93 ARG A C 1
ATOM 685 O O . ARG A 1 93 ? 13.252 -5.688 -9.807 1.00 89.75 93 ARG A O 1
ATOM 692 N N . GLY A 1 94 ? 11.239 -4.963 -9.121 1.00 90.75 94 GLY A N 1
ATOM 693 C CA . GLY A 1 94 ? 10.772 -4.470 -10.418 1.00 90.75 94 GLY A CA 1
ATOM 694 C C . GLY A 1 94 ? 11.379 -3.135 -10.861 1.00 90.75 94 GLY A C 1
ATOM 695 O O . GLY A 1 94 ? 11.250 -2.764 -12.025 1.00 90.75 94 GLY A O 1
ATOM 696 N N . MET A 1 95 ? 12.099 -2.417 -9.989 1.00 89.50 95 MET A N 1
ATOM 697 C CA . MET A 1 95 ? 12.665 -1.091 -10.306 1.00 89.50 95 MET A CA 1
ATOM 698 C C . MET A 1 95 ? 13.574 -1.097 -11.543 1.00 89.50 95 MET A C 1
ATOM 700 O O . MET A 1 95 ? 13.679 -0.087 -12.237 1.00 89.50 95 MET A O 1
ATOM 704 N N . ARG A 1 96 ? 14.210 -2.232 -11.855 1.00 86.56 96 ARG A N 1
ATOM 705 C CA . ARG A 1 96 ? 15.043 -2.403 -13.057 1.00 86.56 96 ARG A CA 1
ATOM 706 C C . ARG A 1 96 ? 14.291 -2.163 -14.368 1.00 86.56 96 ARG A C 1
ATOM 708 O O . ARG A 1 96 ? 14.904 -1.657 -15.302 1.00 86.56 96 ARG A O 1
ATOM 715 N N . TYR A 1 97 ? 12.998 -2.488 -14.423 1.00 89.75 97 TYR A N 1
ATOM 716 C CA . TYR A 1 97 ? 12.182 -2.342 -15.631 1.00 89.75 97 TYR A CA 1
ATOM 717 C C . TYR A 1 97 ? 11.843 -0.879 -15.931 1.00 89.75 97 TYR A C 1
ATOM 719 O O . TYR A 1 97 ? 11.484 -0.541 -17.051 1.00 89.75 97 TYR A O 1
ATOM 727 N N . ILE A 1 98 ? 11.988 0.009 -14.945 1.00 90.81 98 ILE A N 1
ATOM 728 C CA . ILE A 1 98 ? 11.743 1.437 -15.127 1.00 90.81 98 ILE A CA 1
ATOM 729 C C . ILE A 1 98 ? 12.939 2.060 -15.863 1.00 90.81 98 ILE A C 1
ATOM 731 O O . ILE A 1 98 ? 14.077 1.840 -15.428 1.00 90.81 98 ILE A O 1
ATOM 735 N N . PRO A 1 99 ? 12.728 2.877 -16.912 1.00 90.69 99 PRO A N 1
ATOM 736 C CA . PRO A 1 99 ? 13.782 3.636 -17.578 1.00 90.69 99 PRO A CA 1
ATOM 737 C C . PRO A 1 99 ? 14.652 4.434 -16.605 1.00 90.69 99 PRO A C 1
ATOM 739 O O . PRO A 1 99 ? 14.149 5.063 -15.670 1.00 90.69 99 PRO A O 1
ATOM 742 N N . ALA A 1 100 ? 15.966 4.457 -16.849 1.00 87.38 100 ALA A N 1
ATOM 743 C CA . ALA A 1 100 ? 16.946 5.064 -15.942 1.00 87.38 100 ALA A CA 1
ATOM 744 C C . ALA A 1 100 ? 16.606 6.521 -15.571 1.00 87.38 100 ALA A C 1
ATOM 746 O O . ALA A 1 100 ? 16.717 6.886 -14.401 1.00 87.38 100 ALA A O 1
ATOM 747 N N . ARG A 1 101 ? 16.106 7.305 -16.541 1.00 88.50 101 ARG A N 1
ATOM 748 C CA . ARG A 1 101 ? 15.702 8.712 -16.368 1.00 88.50 101 ARG A CA 1
ATOM 749 C C . ARG A 1 101 ? 14.625 8.929 -15.296 1.00 88.50 101 ARG A C 1
ATOM 751 O O . ARG A 1 101 ? 14.637 9.950 -14.622 1.00 88.50 101 ARG A O 1
ATOM 758 N N . SER A 1 102 ? 13.716 7.969 -15.116 1.00 89.44 102 SER A N 1
ATOM 759 C CA . SER A 1 102 ? 12.557 8.093 -14.214 1.00 89.44 102 SER A CA 1
ATOM 760 C C . SER A 1 102 ? 12.669 7.201 -12.979 1.00 89.44 102 SER A C 1
ATOM 762 O O . SER A 1 102 ? 11.983 7.423 -11.980 1.00 89.44 102 SER A O 1
ATOM 764 N N . ARG A 1 103 ? 13.551 6.197 -13.018 1.00 89.81 103 ARG A N 1
ATOM 765 C CA . ARG A 1 103 ? 13.693 5.178 -11.974 1.00 89.81 103 ARG A CA 1
ATOM 766 C C . ARG A 1 103 ? 13.977 5.771 -10.598 1.00 89.81 103 ARG A C 1
ATOM 768 O O . ARG A 1 103 ? 13.378 5.335 -9.618 1.00 89.81 103 ARG A O 1
ATOM 775 N N . LEU A 1 104 ? 14.851 6.777 -10.519 1.00 86.19 104 LEU A N 1
ATOM 776 C CA . LEU A 1 104 ? 15.185 7.424 -9.249 1.00 86.19 104 LEU A CA 1
ATOM 777 C C . LEU A 1 104 ? 13.962 8.110 -8.621 1.00 86.19 104 LEU A C 1
ATOM 779 O O . LEU A 1 104 ? 13.729 7.960 -7.423 1.00 86.19 104 LEU A O 1
ATOM 783 N N . ALA A 1 105 ? 13.153 8.806 -9.422 1.00 89.12 105 ALA A N 1
ATOM 784 C CA . ALA A 1 105 ? 11.954 9.487 -8.940 1.00 89.12 105 ALA A CA 1
ATOM 785 C C . ALA A 1 105 ? 10.925 8.491 -8.379 1.00 89.12 105 ALA A C 1
ATOM 787 O O . ALA A 1 105 ? 10.429 8.677 -7.266 1.00 89.12 105 ALA A O 1
ATOM 788 N N . ILE A 1 106 ? 10.668 7.391 -9.095 1.00 90.94 106 ILE A N 1
ATOM 789 C CA . ILE A 1 106 ? 9.754 6.335 -8.632 1.00 90.94 106 ILE A CA 1
ATOM 790 C C . ILE A 1 106 ? 10.282 5.649 -7.375 1.00 90.94 106 ILE A C 1
ATOM 792 O O . ILE A 1 106 ? 9.529 5.412 -6.427 1.00 90.94 106 ILE A O 1
ATOM 796 N N . PHE A 1 107 ? 11.587 5.387 -7.324 1.00 88.81 107 PHE A N 1
ATOM 797 C CA . PHE A 1 107 ? 12.214 4.820 -6.142 1.00 88.81 107 PHE A CA 1
ATOM 798 C C . PHE A 1 107 ? 12.050 5.740 -4.926 1.00 88.81 107 PHE A C 1
ATOM 800 O O . PHE A 1 107 ? 11.639 5.281 -3.861 1.00 88.81 107 PHE A O 1
ATOM 807 N N . ILE A 1 108 ? 12.305 7.043 -5.072 1.00 86.31 108 ILE A N 1
ATOM 808 C CA . ILE A 1 108 ? 12.115 8.020 -3.993 1.00 86.31 108 ILE A CA 1
ATOM 809 C C . ILE A 1 108 ? 10.649 8.059 -3.547 1.00 86.31 108 ILE A C 1
ATOM 811 O O . ILE A 1 108 ? 10.388 7.963 -2.345 1.00 86.31 108 ILE A O 1
ATOM 815 N N . ALA A 1 109 ? 9.698 8.137 -4.482 1.00 89.19 109 ALA A N 1
ATOM 816 C CA . ALA A 1 109 ? 8.269 8.138 -4.168 1.00 89.19 109 ALA A CA 1
ATOM 817 C C . ALA A 1 109 ? 7.863 6.889 -3.363 1.00 89.19 109 ALA A C 1
ATOM 819 O O . ALA A 1 109 ? 7.239 7.009 -2.306 1.00 89.19 109 ALA A O 1
ATOM 820 N N . SER A 1 110 ? 8.309 5.705 -3.799 1.00 91.12 110 SER A N 1
ATOM 821 C CA . SER A 1 110 ? 8.125 4.436 -3.081 1.00 91.12 110 SER A CA 1
ATOM 822 C C . SER A 1 110 ? 8.674 4.497 -1.650 1.00 91.12 110 SER A C 1
ATOM 824 O O . SER A 1 110 ? 7.986 4.139 -0.692 1.00 91.12 110 SER A O 1
ATOM 826 N N . ARG A 1 111 ? 9.891 5.025 -1.461 1.00 88.12 111 ARG A N 1
ATOM 827 C CA . ARG A 1 111 ? 10.528 5.119 -0.135 1.00 88.12 111 ARG A CA 1
ATOM 828 C C . ARG A 1 111 ? 9.834 6.099 0.796 1.00 88.12 111 ARG A C 1
ATOM 830 O O . ARG A 1 111 ? 9.713 5.795 1.983 1.00 88.12 111 ARG A O 1
ATOM 837 N N . VAL A 1 112 ? 9.373 7.238 0.283 1.00 85.38 112 VAL A N 1
ATOM 838 C CA . VAL A 1 112 ? 8.610 8.215 1.071 1.00 85.38 112 VAL A CA 1
ATOM 839 C C . VAL A 1 112 ? 7.319 7.582 1.584 1.00 85.38 112 VAL A C 1
ATOM 841 O O . VAL A 1 112 ? 7.047 7.663 2.782 1.00 85.38 112 VAL A O 1
ATOM 844 N N . TYR A 1 113 ? 6.570 6.896 0.720 1.00 86.88 113 TYR A N 1
ATOM 845 C CA . TYR A 1 113 ? 5.333 6.218 1.111 1.00 86.88 113 TYR A CA 1
ATOM 846 C C . TYR A 1 113 ? 5.582 5.083 2.107 1.00 86.88 113 TYR A C 1
ATOM 848 O O . TYR A 1 113 ? 4.994 5.066 3.188 1.00 86.88 113 TYR A O 1
ATOM 856 N N . ARG A 1 114 ? 6.537 4.196 1.822 1.00 91.00 114 ARG A N 1
ATOM 857 C CA . ARG A 1 114 ? 6.929 3.116 2.737 1.00 91.00 114 ARG A CA 1
ATOM 858 C C . ARG A 1 114 ? 7.360 3.637 4.114 1.00 91.00 114 ARG A C 1
ATOM 860 O O . ARG A 1 114 ? 7.072 3.023 5.139 1.00 91.00 114 ARG A O 1
ATOM 867 N N . ALA A 1 115 ? 8.028 4.791 4.170 1.00 86.38 115 ALA A N 1
ATOM 868 C CA . ALA A 1 115 ? 8.428 5.414 5.430 1.00 86.38 115 ALA A CA 1
ATOM 869 C C . ALA A 1 115 ? 7.236 5.887 6.283 1.00 86.38 115 ALA A C 1
ATOM 871 O O . ALA A 1 115 ? 7.347 5.869 7.511 1.00 86.38 115 ALA A O 1
ATOM 872 N N . ILE A 1 116 ? 6.106 6.267 5.669 1.00 84.56 116 ILE A N 1
ATOM 873 C CA . ILE A 1 116 ? 4.856 6.568 6.389 1.00 84.56 116 ILE A CA 1
ATOM 874 C C . ILE A 1 116 ? 4.383 5.310 7.125 1.00 84.56 116 ILE A C 1
ATOM 876 O O . ILE A 1 116 ? 4.233 5.343 8.346 1.00 84.56 116 ILE A O 1
ATOM 880 N N . GLY A 1 117 ? 4.253 4.186 6.411 1.00 86.00 117 GLY A N 1
ATOM 881 C CA . GLY A 1 117 ? 3.823 2.910 6.996 1.00 86.00 117 GLY A CA 1
ATOM 882 C C . GLY A 1 117 ? 4.751 2.421 8.113 1.00 86.00 117 GLY A C 1
ATOM 883 O O . GLY A 1 117 ? 4.304 2.065 9.201 1.00 86.00 117 GLY A O 1
ATOM 884 N N . ARG A 1 118 ? 6.071 2.512 7.912 1.00 86.44 118 ARG A N 1
ATOM 885 C CA . ARG A 1 118 ? 7.060 2.162 8.951 1.00 86.44 118 ARG A CA 1
ATOM 886 C C . ARG A 1 118 ? 6.983 3.056 10.180 1.00 86.44 118 ARG A C 1
ATOM 888 O O . ARG A 1 118 ? 7.249 2.591 11.286 1.00 86.44 118 ARG A O 1
ATOM 895 N N . ARG A 1 119 ? 6.672 4.345 10.013 1.00 83.31 119 ARG A N 1
ATOM 896 C CA . ARG A 1 119 ? 6.465 5.244 11.155 1.00 83.31 119 ARG A CA 1
ATOM 897 C C . ARG A 1 119 ? 5.221 4.838 11.942 1.00 83.31 119 ARG A C 1
ATOM 899 O O . ARG A 1 119 ? 5.289 4.874 13.168 1.00 83.31 119 ARG A O 1
ATOM 906 N N . LEU A 1 120 ? 4.154 4.437 11.255 1.00 79.56 120 LEU A N 1
ATOM 907 C CA . LEU A 1 120 ? 2.937 3.934 11.887 1.00 79.56 120 LEU A CA 1
ATOM 908 C C . LEU A 1 120 ? 3.229 2.660 12.707 1.00 79.56 120 LEU A C 1
ATOM 910 O O . LEU A 1 120 ? 2.844 2.591 13.867 1.00 79.56 120 LEU A O 1
ATOM 914 N N . GLN A 1 121 ? 4.050 1.736 12.185 1.00 79.44 121 GLN A N 1
ATOM 915 C CA . GLN A 1 121 ? 4.489 0.537 12.925 1.00 79.44 121 GLN A CA 1
ATOM 916 C C . GLN A 1 121 ? 5.405 0.831 14.131 1.00 79.44 121 GLN A C 1
ATOM 918 O O . GLN A 1 121 ? 5.242 0.242 15.194 1.00 79.44 121 GLN A O 1
ATOM 923 N N . ARG A 1 122 ? 6.406 1.716 13.989 1.00 74.56 122 ARG A N 1
ATOM 924 C CA . ARG A 1 122 ? 7.457 1.909 15.016 1.00 74.56 122 ARG A CA 1
ATOM 925 C C . ARG A 1 122 ? 7.033 2.727 16.227 1.00 74.56 122 ARG A C 1
ATOM 927 O O . ARG A 1 122 ? 7.726 2.697 17.236 1.00 74.56 122 ARG A O 1
ATOM 934 N N . ARG A 1 123 ? 5.968 3.520 16.131 1.00 57.28 123 ARG A N 1
ATOM 935 C CA . ARG A 1 123 ? 5.626 4.477 17.191 1.00 57.28 123 ARG A CA 1
ATOM 936 C C . ARG A 1 123 ? 5.002 3.852 18.443 1.00 57.28 123 ARG A C 1
ATOM 938 O O . ARG A 1 123 ? 4.619 4.611 19.323 1.00 57.28 123 ARG A O 1
ATOM 945 N N . GLY A 1 124 ? 4.809 2.530 18.519 1.00 51.69 124 GLY A N 1
ATOM 946 C CA . GLY A 1 124 ? 3.893 1.956 19.520 1.00 51.69 124 GLY A CA 1
ATOM 947 C C . GLY A 1 124 ? 2.477 2.552 19.410 1.00 51.69 124 GLY A C 1
ATOM 948 O O . GLY A 1 124 ? 1.661 2.414 20.312 1.00 51.69 124 GLY A O 1
ATOM 949 N N . ALA A 1 125 ? 2.205 3.240 18.294 1.00 49.84 125 ALA A N 1
ATOM 950 C CA . ALA A 1 125 ? 0.971 3.913 17.940 1.00 49.84 125 ALA A CA 1
ATOM 951 C C . ALA A 1 125 ? 0.129 2.962 17.099 1.00 49.84 125 ALA A C 1
ATOM 953 O O . ALA A 1 125 ? -0.374 3.323 16.040 1.00 49.84 125 ALA A O 1
ATOM 954 N N . SER A 1 126 ? -0.057 1.748 17.611 1.00 53.66 126 SER A N 1
ATOM 955 C CA . SER A 1 126 ? -1.056 0.784 17.147 1.00 53.66 126 SER A CA 1
ATOM 956 C C . SER A 1 126 ? -2.483 1.320 17.308 1.00 53.66 126 SER A C 1
ATOM 958 O O . SER A 1 126 ? -3.431 0.561 17.260 1.00 53.66 126 SER A O 1
ATOM 960 N N . ASP A 1 127 ? -2.648 2.611 17.557 1.00 70.81 127 ASP A N 1
ATOM 961 C CA . ASP A 1 127 ? -3.918 3.275 17.672 1.00 70.81 127 ASP A CA 1
ATOM 962 C C . ASP A 1 127 ? -4.136 4.106 16.403 1.00 70.81 127 ASP A C 1
ATOM 964 O O . ASP A 1 127 ? -3.764 5.282 16.354 1.00 70.81 127 ASP A O 1
ATOM 968 N N . PRO A 1 128 ? -4.695 3.501 15.345 1.00 72.12 128 PRO A N 1
ATOM 969 C CA . PRO A 1 128 ? -5.029 4.216 14.121 1.00 72.12 128 PRO A CA 1
ATOM 970 C C . PRO A 1 128 ? -6.146 5.255 14.333 1.00 72.12 128 PRO A C 1
ATOM 972 O O . PRO A 1 128 ? -6.397 6.041 13.427 1.00 72.12 128 PRO A O 1
ATOM 975 N N . MET A 1 129 ? -6.759 5.314 15.526 1.00 75.75 129 MET A N 1
ATOM 976 C CA . MET A 1 129 ? -7.756 6.313 15.924 1.00 75.75 129 MET A CA 1
ATOM 977 C C . MET A 1 129 ? -7.151 7.563 16.586 1.00 75.75 129 MET A C 1
ATOM 979 O O . MET A 1 129 ? -7.883 8.402 17.107 1.00 75.75 129 MET A O 1
ATOM 983 N N . ARG A 1 130 ? -5.819 7.707 16.619 1.00 71.25 130 ARG A N 1
ATOM 984 C CA . ARG A 1 130 ? -5.129 8.882 17.194 1.00 71.25 130 ARG A CA 1
ATOM 985 C C . ARG A 1 130 ? -4.942 10.051 16.213 1.00 71.25 130 ARG A C 1
ATOM 987 O O . ARG A 1 130 ? -4.294 11.034 16.571 1.00 71.25 130 ARG A O 1
ATOM 994 N N . GLY A 1 131 ? -5.482 9.931 15.002 1.00 64.06 131 GLY A N 1
ATOM 995 C CA . GLY A 1 131 ? -5.345 10.903 13.918 1.00 64.06 131 GLY A CA 1
ATOM 996 C C . GLY A 1 131 ? -4.143 10.649 12.999 1.00 64.06 131 GLY A C 1
ATOM 997 O O . GLY A 1 131 ? -3.305 9.764 13.224 1.00 64.06 131 GLY A O 1
ATOM 998 N N . ARG A 1 132 ? -4.057 11.452 11.938 1.00 58.81 132 ARG A N 1
ATOM 999 C CA . ARG A 1 132 ? -3.186 11.225 10.785 1.00 58.81 132 ARG A CA 1
ATOM 1000 C C . ARG A 1 132 ? -1.714 11.182 11.150 1.00 58.81 132 ARG A C 1
ATOM 1002 O O . ARG A 1 132 ? -1.119 12.154 11.629 1.00 58.81 132 ARG A O 1
ATOM 1009 N N . THR A 1 133 ? -1.048 10.093 10.771 1.00 60.09 133 THR A N 1
ATOM 1010 C CA . THR A 1 133 ? 0.416 10.029 10.864 1.00 60.09 133 THR A CA 1
ATOM 1011 C C . THR A 1 133 ? 1.064 10.796 9.712 1.00 60.09 133 THR A C 1
ATOM 1013 O O . THR A 1 133 ? 1.241 10.284 8.606 1.00 60.09 133 THR A O 1
ATOM 1016 N N . ILE A 1 134 ? 1.493 12.029 9.987 1.00 59.59 134 ILE A N 1
ATOM 1017 C CA . ILE A 1 134 ? 2.255 12.852 9.041 1.00 59.59 134 ILE A CA 1
ATOM 1018 C C . ILE A 1 134 ? 3.755 12.579 9.199 1.00 59.59 134 ILE A C 1
ATOM 1020 O O . ILE A 1 134 ? 4.285 12.424 10.304 1.00 59.59 134 ILE A O 1
ATOM 1024 N N . VAL A 1 135 ? 4.481 12.529 8.079 1.00 54.66 135 VAL A N 1
ATOM 1025 C CA . VAL A 1 135 ? 5.947 12.522 8.096 1.00 54.66 135 VAL A CA 1
ATOM 1026 C C . VAL A 1 135 ? 6.465 13.966 8.102 1.00 54.66 135 VAL A C 1
ATOM 1028 O O . VAL A 1 135 ? 6.281 14.641 7.088 1.00 54.66 135 VAL A O 1
ATOM 1031 N N . PRO A 1 136 ? 7.146 14.444 9.173 1.00 57.38 136 PRO A N 1
ATOM 1032 C CA . PRO A 1 136 ? 7.710 15.791 9.206 1.00 57.38 136 PRO A CA 1
ATOM 1033 C C . PRO A 1 136 ? 8.706 16.006 8.067 1.00 57.38 136 PRO A C 1
ATOM 1035 O O . PRO A 1 136 ? 9.438 15.079 7.700 1.00 57.38 136 PRO A O 1
ATOM 1038 N N . ALA A 1 137 ? 8.758 17.231 7.541 1.00 55.69 137 ALA A N 1
ATOM 1039 C CA . ALA A 1 137 ? 9.570 17.603 6.382 1.00 55.69 137 ALA A CA 1
ATOM 1040 C C . ALA A 1 137 ? 11.067 17.267 6.552 1.00 55.69 137 ALA A C 1
ATOM 1042 O O . ALA A 1 137 ? 11.655 16.662 5.658 1.00 55.69 137 ALA A O 1
ATOM 1043 N N . LEU A 1 138 ? 11.648 17.512 7.734 1.00 51.62 138 LEU A N 1
ATOM 1044 C CA . LEU A 1 138 ? 13.039 17.150 8.067 1.00 51.62 138 LEU A CA 1
ATOM 1045 C C . LEU A 1 138 ? 13.314 15.636 8.027 1.00 51.62 138 LEU A C 1
ATOM 1047 O O . LEU A 1 138 ? 14.419 15.199 7.715 1.00 51.62 138 LEU A O 1
ATOM 1051 N N . GLY A 1 139 ? 12.295 14.808 8.273 1.00 58.88 139 GLY A N 1
ATOM 1052 C CA . GLY A 1 139 ? 12.410 13.362 8.102 1.00 58.88 139 GLY A CA 1
ATOM 1053 C C . GLY A 1 139 ? 12.542 12.967 6.631 1.00 58.88 139 GLY A C 1
ATOM 1054 O O . GLY A 1 139 ? 13.303 12.052 6.321 1.00 58.88 139 GLY A O 1
ATOM 1055 N N . LYS A 1 140 ? 11.833 13.659 5.726 1.00 60.38 140 LYS A N 1
ATOM 1056 C CA . LYS A 1 140 ? 11.801 13.339 4.289 1.00 60.38 140 LYS A CA 1
ATOM 1057 C C . LYS A 1 140 ? 13.196 13.421 3.664 1.00 60.38 140 LYS A C 1
ATOM 1059 O O . LYS A 1 140 ? 13.562 12.494 2.955 1.00 60.38 140 LYS A O 1
ATOM 1064 N N . ALA A 1 141 ? 14.000 14.431 4.001 1.00 60.06 141 ALA A N 1
ATOM 1065 C CA . ALA A 1 141 ? 15.364 14.582 3.479 1.00 60.06 141 ALA A CA 1
ATOM 1066 C C . ALA A 1 141 ? 16.277 13.394 3.838 1.00 60.06 141 ALA A C 1
ATOM 1068 O O . ALA A 1 141 ? 16.935 12.830 2.966 1.00 60.06 141 ALA A O 1
ATOM 1069 N N . ARG A 1 142 ? 16.245 12.927 5.096 1.00 67.25 142 ARG A N 1
ATOM 1070 C CA . ARG A 1 142 ? 17.003 11.736 5.522 1.00 67.25 142 ARG A CA 1
ATOM 1071 C C . ARG A 1 142 ? 16.535 10.464 4.810 1.00 67.25 142 ARG A C 1
ATOM 1073 O O . ARG A 1 142 ? 17.357 9.619 4.465 1.00 67.25 142 ARG A O 1
ATOM 1080 N N . TRP A 1 143 ? 15.228 10.316 4.576 1.00 65.00 143 TRP A N 1
ATOM 1081 C CA . TRP A 1 143 ? 14.682 9.181 3.820 1.00 65.00 143 TRP A CA 1
ATOM 1082 C C . TRP A 1 143 ? 15.078 9.225 2.347 1.00 65.00 143 TRP A C 1
ATOM 1084 O O . TRP A 1 143 ? 15.414 8.181 1.796 1.00 65.00 143 TRP A O 1
ATOM 1094 N N . VAL A 1 144 ? 15.088 10.411 1.735 1.00 67.31 144 VAL A N 1
ATOM 1095 C CA . VAL A 1 144 ? 15.561 10.626 0.362 1.00 67.31 144 VAL A CA 1
ATOM 1096 C C . VAL A 1 144 ? 17.053 10.298 0.259 1.00 67.31 144 VAL A C 1
ATOM 1098 O O . VAL A 1 144 ? 17.432 9.509 -0.599 1.00 67.31 144 VAL A O 1
ATOM 1101 N N . ALA A 1 145 ? 17.893 10.785 1.176 1.00 65.81 145 ALA A N 1
ATOM 1102 C CA . ALA A 1 145 ? 19.326 10.478 1.185 1.00 65.81 145 ALA A CA 1
ATOM 1103 C C . ALA A 1 145 ? 19.606 8.972 1.376 1.00 65.81 145 ALA A C 1
ATOM 1105 O O . ALA A 1 145 ? 20.375 8.370 0.624 1.00 65.81 145 ALA A O 1
ATOM 1106 N N . ALA A 1 146 ? 18.922 8.323 2.325 1.00 69.19 146 ALA A N 1
ATOM 1107 C CA . ALA A 1 146 ? 19.017 6.875 2.518 1.00 69.19 146 ALA A CA 1
ATOM 1108 C C . ALA A 1 146 ? 18.501 6.085 1.300 1.00 69.19 146 ALA A C 1
ATOM 1110 O O . ALA A 1 146 ? 19.046 5.029 0.966 1.00 69.19 146 ALA A O 1
ATOM 1111 N N . ALA A 1 147 ? 17.466 6.593 0.623 1.00 67.31 147 ALA A N 1
ATOM 1112 C CA . ALA A 1 147 ? 16.948 6.019 -0.610 1.00 67.31 147 ALA A CA 1
ATOM 1113 C C . ALA A 1 147 ? 17.992 6.086 -1.732 1.00 67.31 147 ALA A C 1
ATOM 1115 O O . ALA A 1 147 ? 18.275 5.061 -2.345 1.00 67.31 147 ALA A O 1
ATOM 1116 N N . VAL A 1 148 ? 18.629 7.236 -1.949 1.00 67.69 148 VAL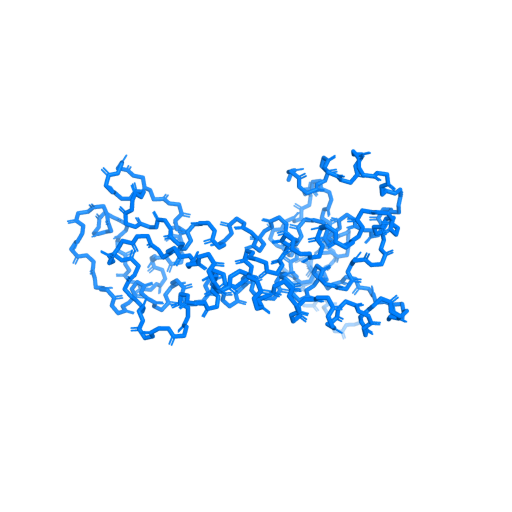 A N 1
ATOM 1117 C CA . VAL A 1 148 ? 19.688 7.396 -2.961 1.00 67.69 148 VAL A CA 1
ATOM 1118 C C . VAL A 1 148 ? 20.826 6.386 -2.739 1.00 67.69 148 VAL A C 1
ATOM 1120 O O . VAL A 1 148 ? 21.224 5.691 -3.674 1.00 67.69 148 VAL A O 1
ATOM 1123 N N . GLY A 1 149 ? 21.281 6.198 -1.495 1.00 65.75 149 GLY A N 1
ATOM 1124 C CA . GLY A 1 149 ? 22.310 5.197 -1.177 1.00 65.75 149 GLY A CA 1
ATOM 1125 C C . GLY A 1 149 ? 21.865 3.739 -1.389 1.00 65.75 149 GLY A C 1
ATOM 1126 O O . GLY A 1 149 ? 22.652 2.898 -1.825 1.00 65.75 149 GLY A O 1
ATOM 1127 N N . ALA A 1 150 ? 20.600 3.412 -1.107 1.00 67.56 150 ALA A N 1
ATOM 1128 C CA . ALA A 1 150 ? 20.041 2.076 -1.349 1.00 67.56 150 ALA A CA 1
ATOM 1129 C C . ALA A 1 150 ? 19.788 1.794 -2.843 1.00 67.56 150 ALA A C 1
ATOM 1131 O O . ALA A 1 150 ? 19.951 0.658 -3.294 1.00 67.56 150 ALA A O 1
ATOM 1132 N N . PHE A 1 151 ? 19.427 2.824 -3.609 1.00 68.44 151 PHE A N 1
ATOM 1133 C CA . PHE A 1 151 ? 19.174 2.762 -5.046 1.00 68.44 151 PHE A CA 1
ATOM 1134 C C . PHE A 1 151 ? 20.411 2.305 -5.832 1.00 68.44 151 PHE A C 1
ATOM 1136 O O . PHE A 1 151 ? 20.316 1.418 -6.687 1.00 68.44 151 PHE A O 1
ATOM 1143 N N . ALA A 1 152 ? 21.583 2.840 -5.479 1.00 62.56 152 ALA A N 1
ATOM 1144 C CA . ALA A 1 152 ? 22.855 2.480 -6.105 1.00 62.56 152 ALA A CA 1
ATOM 1145 C C . ALA A 1 152 ? 23.191 0.980 -5.965 1.00 62.56 152 ALA A C 1
ATOM 1147 O O . ALA A 1 152 ? 23.741 0.381 -6.887 1.00 62.56 152 ALA A O 1
ATOM 1148 N N . ARG A 1 153 ? 22.803 0.347 -4.846 1.00 64.69 153 ARG A N 1
ATOM 1149 C CA . ARG A 1 153 ? 23.034 -1.088 -4.591 1.00 64.69 153 ARG A CA 1
ATOM 1150 C C . ARG A 1 153 ? 22.025 -2.003 -5.289 1.00 64.69 153 ARG A C 1
ATOM 1152 O O . ARG A 1 153 ? 22.384 -3.091 -5.718 1.00 64.69 153 ARG A O 1
ATOM 1159 N N . ARG A 1 154 ? 20.763 -1.575 -5.404 1.00 65.75 154 ARG A N 1
ATOM 1160 C CA . ARG A 1 154 ? 19.644 -2.418 -5.875 1.00 65.75 154 ARG A CA 1
ATOM 1161 C C . ARG A 1 154 ? 19.495 -2.452 -7.400 1.00 65.75 154 ARG A C 1
ATOM 1163 O O . ARG A 1 154 ? 18.960 -3.411 -7.939 1.00 65.75 154 ARG A O 1
ATOM 1170 N N . SER A 1 155 ? 20.007 -1.442 -8.103 1.00 58.00 155 SER A N 1
ATOM 1171 C CA . SER A 1 155 ? 19.895 -1.316 -9.568 1.00 58.00 155 SER A CA 1
ATOM 1172 C C . SER A 1 155 ? 20.664 -2.384 -10.369 1.00 58.00 155 SER A C 1
ATOM 1174 O O . SER A 1 155 ? 20.637 -2.355 -11.597 1.00 58.00 155 SER A O 1
ATOM 1176 N N . ARG A 1 156 ? 21.370 -3.302 -9.694 1.00 56.62 1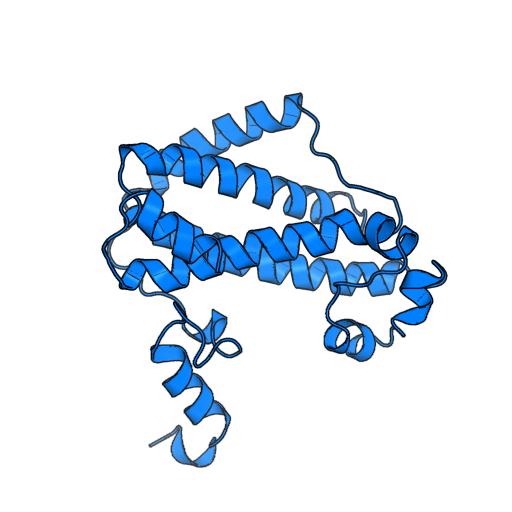56 ARG A N 1
ATOM 1177 C CA . ARG A 1 156 ? 22.246 -4.318 -10.300 1.00 56.62 156 ARG A CA 1
ATOM 1178 C C . ARG A 1 156 ? 21.698 -5.749 -10.236 1.00 56.62 156 ARG A C 1
ATOM 1180 O O . ARG A 1 156 ? 22.314 -6.635 -10.818 1.00 56.62 156 ARG A O 1
ATOM 1187 N N . ASP A 1 157 ? 20.568 -5.980 -9.568 1.00 60.19 157 ASP A N 1
ATOM 1188 C CA . ASP A 1 157 ? 20.029 -7.329 -9.359 1.00 60.19 157 ASP A CA 1
ATOM 1189 C C . ASP A 1 157 ? 19.416 -7.888 -10.662 1.00 60.19 157 ASP A C 1
ATOM 1191 O O . ASP A 1 157 ? 18.484 -7.308 -11.244 1.00 60.19 157 ASP A O 1
ATOM 1195 N N . ARG A 1 158 ? 19.984 -8.982 -11.190 1.00 55.56 158 ARG A N 1
ATOM 1196 C CA . ARG A 1 158 ? 19.562 -9.582 -12.465 1.00 55.56 158 ARG A CA 1
ATOM 1197 C C . ARG A 1 158 ? 18.722 -10.839 -12.226 1.00 55.56 158 ARG A C 1
ATOM 1199 O O . ARG A 1 158 ? 19.178 -11.755 -11.564 1.00 55.56 158 ARG A O 1
ATOM 1206 N N . GLY A 1 159 ? 17.540 -10.909 -12.850 1.00 61.88 159 GLY A N 1
ATOM 1207 C CA . GLY A 1 159 ? 16.825 -12.177 -13.054 1.00 61.88 159 GLY A CA 1
ATOM 1208 C C . GLY A 1 159 ? 15.780 -12.559 -12.006 1.00 61.88 159 GLY A C 1
ATOM 1209 O O . GLY A 1 159 ? 15.524 -13.745 -11.833 1.00 61.88 159 GLY A O 1
ATOM 1210 N N . VAL A 1 160 ? 15.150 -11.606 -11.313 1.00 70.88 160 VAL A N 1
ATOM 1211 C CA . VAL A 1 160 ? 14.163 -11.970 -10.287 1.00 70.88 160 VAL A CA 1
ATOM 1212 C C . VAL A 1 160 ? 12.753 -12.053 -10.865 1.00 70.88 160 VAL A C 1
ATOM 1214 O O . VAL A 1 160 ? 12.184 -11.051 -11.297 1.00 70.88 160 VAL A O 1
ATOM 1217 N N . ALA A 1 161 ? 12.188 -13.260 -10.846 1.00 83.56 161 ALA A N 1
ATOM 1218 C CA . ALA A 1 161 ? 10.779 -13.486 -11.129 1.00 83.56 161 ALA A CA 1
ATOM 1219 C C . ALA A 1 161 ? 9.899 -12.853 -10.039 1.00 83.56 161 ALA A C 1
ATOM 1221 O O . ALA A 1 161 ? 10.262 -12.818 -8.858 1.00 83.56 161 ALA A O 1
ATOM 1222 N N . HIS A 1 162 ? 8.735 -12.355 -10.450 1.00 92.12 162 HIS A N 1
ATOM 1223 C CA . HIS A 1 162 ? 7.694 -11.947 -9.519 1.00 92.12 162 HIS A CA 1
ATOM 1224 C C . HIS A 1 162 ? 7.214 -13.161 -8.699 1.00 92.12 162 HIS A C 1
ATOM 1226 O O . HIS A 1 162 ? 7.312 -14.297 -9.164 1.00 92.12 162 HIS A O 1
ATOM 1232 N N . ASP A 1 163 ? 6.770 -12.924 -7.459 1.00 91.94 163 ASP A N 1
ATOM 1233 C CA . ASP A 1 163 ? 6.214 -13.971 -6.595 1.00 91.94 163 ASP A CA 1
ATOM 1234 C C . ASP A 1 163 ? 4.700 -14.080 -6.841 1.00 91.94 163 ASP A C 1
ATOM 1236 O O . ASP A 1 163 ? 3.953 -13.208 -6.388 1.00 91.94 163 ASP A O 1
ATOM 1240 N N . PRO A 1 164 ? 4.210 -15.134 -7.519 1.00 90.44 164 PRO A N 1
ATOM 1241 C CA . PRO A 1 164 ? 2.805 -15.223 -7.906 1.00 90.44 164 PRO A CA 1
ATOM 1242 C C . PRO A 1 164 ? 1.852 -15.308 -6.709 1.00 90.44 164 PRO A C 1
ATOM 1244 O O . PRO A 1 164 ? 0.669 -15.000 -6.848 1.00 90.44 164 PRO A O 1
ATOM 1247 N N . TRP A 1 165 ? 2.342 -15.696 -5.526 1.00 91.06 165 TRP A N 1
ATOM 1248 C CA . TRP A 1 165 ? 1.515 -15.799 -4.326 1.00 91.06 165 TRP A CA 1
ATOM 1249 C C . TRP A 1 165 ? 0.958 -14.446 -3.880 1.00 91.06 165 TRP A C 1
ATOM 1251 O O . TRP A 1 165 ? -0.170 -14.382 -3.389 1.00 91.06 165 TRP A O 1
ATOM 1261 N N . LEU A 1 166 ? 1.690 -13.352 -4.121 1.00 92.62 166 LEU A N 1
ATOM 1262 C CA . LEU A 1 166 ? 1.204 -11.992 -3.859 1.00 92.62 166 LEU A CA 1
ATOM 1263 C C . LEU A 1 166 ? -0.048 -11.649 -4.675 1.00 92.62 166 LEU A C 1
ATOM 1265 O O . LEU A 1 166 ? -0.833 -10.799 -4.269 1.00 92.62 166 LEU A O 1
ATOM 1269 N N . HIS A 1 167 ? -0.247 -12.322 -5.807 1.00 94.06 167 HIS A N 1
ATOM 1270 C CA . HIS A 1 167 ? -1.336 -12.072 -6.745 1.00 94.06 167 HIS A CA 1
ATOM 1271 C C . HIS A 1 167 ? -2.409 -13.169 -6.731 1.00 94.06 167 HIS A C 1
ATOM 1273 O O . HIS A 1 167 ? -3.292 -13.169 -7.586 1.00 94.06 167 HIS A O 1
ATOM 1279 N N . ARG A 1 168 ? -2.382 -14.082 -5.750 1.00 90.69 168 ARG A N 1
ATOM 1280 C CA . ARG A 1 168 ? -3.368 -15.173 -5.627 1.00 90.69 168 ARG A CA 1
ATOM 1281 C C . ARG A 1 168 ? -4.821 -14.678 -5.572 1.00 90.69 168 ARG A C 1
ATOM 1283 O O . ARG A 1 168 ? -5.705 -15.332 -6.103 1.00 90.69 168 ARG A O 1
ATOM 1290 N N . ASP A 1 169 ? -5.036 -13.509 -4.967 1.00 88.88 169 ASP A N 1
ATOM 1291 C CA . ASP A 1 169 ? -6.352 -12.881 -4.797 1.00 88.88 169 ASP A CA 1
ATOM 1292 C C . ASP A 1 169 ? -6.657 -11.869 -5.928 1.00 88.88 169 ASP A C 1
ATOM 1294 O O . ASP A 1 169 ? -7.654 -11.153 -5.878 1.00 88.88 169 ASP A O 1
ATOM 1298 N N . LEU A 1 170 ? -5.777 -11.773 -6.936 1.00 89.81 170 LEU A N 1
ATOM 1299 C CA . LEU A 1 170 ? -5.848 -10.827 -8.061 1.00 89.81 170 LEU A CA 1
ATOM 1300 C C . LEU A 1 170 ? -5.964 -11.540 -9.417 1.00 89.81 170 LEU A C 1
ATOM 1302 O O . LEU A 1 170 ? -5.772 -10.920 -10.462 1.00 89.81 170 LEU A O 1
ATOM 1306 N N . VAL A 1 171 ? -6.229 -12.846 -9.402 1.00 88.69 171 VAL A N 1
ATOM 1307 C CA . VAL A 1 171 ? -6.366 -13.675 -10.603 1.00 88.69 171 VAL A CA 1
ATOM 1308 C C . VAL A 1 171 ? -7.402 -13.077 -11.563 1.00 88.69 171 VAL A C 1
ATOM 1310 O O . VAL A 1 171 ? -8.471 -12.640 -11.142 1.00 88.69 171 VAL A O 1
ATOM 1313 N N . GLY A 1 172 ? -7.063 -13.026 -12.854 1.00 85.56 172 GLY A N 1
ATOM 1314 C CA . GLY A 1 172 ? -7.908 -12.444 -13.901 1.00 85.56 172 GLY A CA 1
ATOM 1315 C C . GLY A 1 172 ? -7.928 -10.911 -13.952 1.00 85.56 172 GLY A C 1
ATOM 1316 O O . GLY A 1 172 ? -8.536 -10.344 -14.859 1.00 85.56 172 GLY A O 1
ATOM 1317 N N . LEU A 1 173 ? -7.261 -10.210 -13.023 1.00 90.50 173 LEU A N 1
ATOM 1318 C CA . LEU A 1 173 ? -7.170 -8.750 -13.066 1.00 90.50 173 LEU A CA 1
ATOM 1319 C C . LEU A 1 173 ? -6.023 -8.273 -13.977 1.00 90.50 173 LEU A C 1
ATOM 1321 O O . LEU A 1 173 ? -4.962 -8.902 -14.028 1.00 90.50 173 LEU A O 1
ATOM 1325 N N . PRO A 1 174 ? -6.178 -7.117 -14.654 1.00 89.81 174 PRO A N 1
ATOM 1326 C CA . PRO A 1 174 ? -5.124 -6.552 -15.490 1.00 89.81 174 PRO A CA 1
ATOM 1327 C C . PRO A 1 174 ? -3.802 -6.383 -14.736 1.00 89.81 174 PRO A C 1
ATOM 1329 O O . PRO A 1 174 ? -3.774 -5.852 -13.624 1.00 89.81 174 PRO A O 1
ATOM 1332 N N . GLY A 1 175 ? -2.704 -6.803 -15.369 1.00 88.38 175 GLY A N 1
ATOM 1333 C CA . GLY A 1 175 ? -1.351 -6.697 -14.820 1.00 88.38 175 GLY A CA 1
ATOM 1334 C C . GLY A 1 175 ? -1.033 -7.664 -13.678 1.00 88.38 175 GLY A C 1
ATOM 1335 O O . GLY A 1 175 ? 0.053 -7.568 -13.106 1.00 88.38 175 GLY A O 1
ATOM 1336 N N . ALA A 1 176 ? -1.947 -8.578 -13.330 1.00 91.19 176 ALA A N 1
ATOM 1337 C CA . ALA A 1 176 ? -1.655 -9.631 -12.374 1.00 91.19 176 ALA A CA 1
ATOM 1338 C C . ALA A 1 176 ? -0.637 -10.643 -12.939 1.00 91.19 176 ALA A C 1
ATOM 1340 O O . ALA A 1 176 ? -0.492 -10.772 -14.152 1.00 91.19 176 ALA A O 1
ATOM 1341 N N . ASP A 1 177 ? 0.083 -11.362 -12.070 1.00 90.62 177 ASP A N 1
ATOM 1342 C CA . ASP A 1 177 ? 1.032 -12.381 -12.505 1.00 90.62 177 ASP A CA 1
ATOM 1343 C C . ASP A 1 177 ? 0.261 -13.570 -13.097 1.00 90.62 177 ASP A C 1
ATOM 1345 O O . ASP A 1 177 ? -0.500 -14.209 -12.365 1.00 90.62 177 ASP A O 1
ATOM 1349 N N . PRO A 1 178 ? 0.473 -13.930 -14.376 1.00 86.00 178 PRO A N 1
ATOM 1350 C CA . PRO A 1 178 ? -0.228 -15.052 -15.003 1.00 86.00 178 PRO A CA 1
ATOM 1351 C C . PRO A 1 178 ? 0.031 -16.399 -14.311 1.00 86.00 178 PRO A C 1
ATOM 1353 O O . PRO A 1 178 ? -0.724 -17.357 -14.458 1.00 86.00 178 PRO A O 1
ATOM 1356 N N . LYS A 1 179 ? 1.121 -16.527 -13.546 1.00 88.00 179 LYS A N 1
ATOM 1357 C CA . LYS A 1 179 ? 1.403 -17.741 -12.768 1.00 88.00 179 LYS A CA 1
ATOM 1358 C C . LYS A 1 179 ? 0.519 -17.856 -11.521 1.00 88.00 179 LYS A C 1
ATOM 1360 O O . LYS A 1 179 ? 0.429 -18.956 -10.977 1.00 88.00 179 LYS A O 1
ATOM 1365 N N . ALA A 1 180 ? -0.145 -16.781 -11.087 1.00 84.81 180 ALA A N 1
ATOM 1366 C CA . ALA A 1 180 ? -1.046 -16.803 -9.936 1.00 84.81 180 ALA A CA 1
ATOM 1367 C C . ALA A 1 180 ? -2.282 -17.681 -10.190 1.00 84.81 180 ALA A C 1
ATOM 1369 O O . ALA A 1 180 ? -2.730 -18.368 -9.279 1.00 84.81 180 ALA A O 1
ATOM 1370 N N . GLU A 1 181 ? -2.765 -17.751 -11.435 1.00 81.19 181 GLU A N 1
ATOM 1371 C CA . GLU A 1 181 ? -3.856 -18.650 -11.848 1.00 81.19 181 GLU A CA 1
ATOM 1372 C C . GLU A 1 181 ? -3.516 -20.118 -11.591 1.00 81.19 181 GLU A C 1
ATOM 1374 O O . GLU A 1 181 ? -4.277 -20.853 -10.963 1.00 81.19 181 GLU A O 1
ATOM 1379 N N . ARG A 1 182 ? -2.314 -20.533 -12.010 1.00 81.25 182 ARG A N 1
ATOM 1380 C CA . ARG A 1 182 ? -1.815 -21.898 -11.792 1.00 81.25 182 ARG A CA 1
ATOM 1381 C C . ARG A 1 182 ? -1.654 -22.223 -10.310 1.00 81.25 182 ARG A C 1
ATOM 1383 O O . ARG A 1 182 ? -1.867 -23.363 -9.908 1.00 81.25 182 ARG A O 1
ATOM 1390 N N . LEU A 1 183 ? -1.276 -21.236 -9.501 1.00 80.94 183 LEU A N 1
ATOM 1391 C CA . LEU A 1 183 ? -1.176 -21.392 -8.054 1.00 80.94 183 LEU A CA 1
ATOM 1392 C C . LEU A 1 183 ? -2.559 -21.521 -7.400 1.00 80.94 183 LEU A C 1
ATOM 1394 O O . LEU A 1 183 ? -2.750 -22.405 -6.570 1.00 80.94 183 LEU A O 1
ATOM 1398 N N . ALA A 1 184 ? -3.518 -20.678 -7.787 1.00 76.94 184 ALA A N 1
ATOM 1399 C CA . ALA A 1 184 ? -4.884 -20.724 -7.274 1.00 76.94 184 ALA A CA 1
ATOM 1400 C C . ALA A 1 184 ? -5.566 -22.062 -7.599 1.00 76.94 184 ALA A C 1
ATOM 1402 O O . ALA A 1 184 ? -6.160 -22.673 -6.713 1.00 76.94 184 ALA A O 1
ATOM 1403 N N . ALA A 1 185 ? -5.388 -22.572 -8.823 1.00 75.06 185 ALA A N 1
ATOM 1404 C CA . ALA A 1 185 ? -5.898 -23.883 -9.226 1.00 75.06 185 ALA A CA 1
ATOM 1405 C C . ALA A 1 185 ? -5.354 -25.028 -8.346 1.00 75.06 185 ALA A C 1
ATOM 1407 O O . ALA A 1 185 ? -6.112 -25.898 -7.930 1.00 75.06 185 ALA A O 1
ATOM 1408 N N . ARG A 1 186 ? -4.061 -24.999 -7.987 1.00 75.62 186 ARG A N 1
ATOM 1409 C CA . ARG A 1 186 ? -3.435 -26.007 -7.105 1.00 75.62 186 ARG A CA 1
ATOM 1410 C C . ARG A 1 186 ? -3.903 -25.944 -5.650 1.00 75.62 186 ARG A C 1
ATOM 1412 O O . ARG A 1 186 ? -3.856 -26.954 -4.961 1.00 75.62 186 ARG A O 1
ATOM 1419 N N . LEU A 1 187 ? -4.311 -24.770 -5.167 1.00 71.38 187 LEU A N 1
ATOM 1420 C CA . LEU A 1 187 ? -4.824 -24.603 -3.802 1.00 71.38 187 LEU A CA 1
ATOM 1421 C C . LEU A 1 187 ? -6.278 -25.078 -3.659 1.00 71.38 187 LEU A C 1
ATOM 1423 O O . LEU A 1 187 ? -6.686 -25.434 -2.557 1.00 71.38 187 LEU A O 1
ATOM 1427 N N . LEU A 1 188 ? -7.043 -25.077 -4.755 1.00 64.75 188 LEU A N 1
ATOM 1428 C CA . LEU A 1 188 ? -8.435 -25.532 -4.794 1.00 64.75 188 LEU A CA 1
ATOM 1429 C C . LEU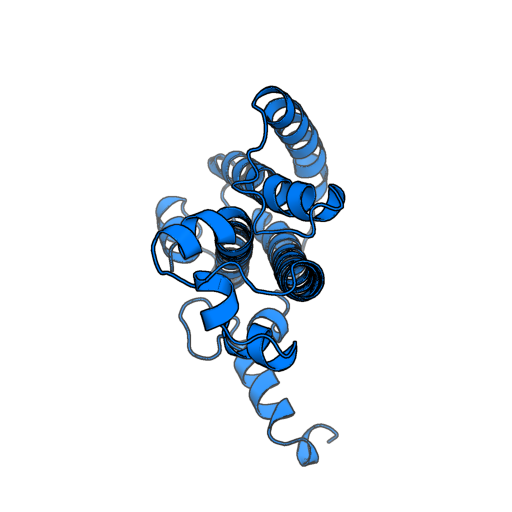 A 1 188 ? -8.572 -27.041 -5.058 1.00 64.75 188 LEU A C 1
ATOM 1431 O O . LEU A 1 188 ? -9.604 -27.608 -4.712 1.00 64.75 188 LEU A O 1
ATOM 1435 N N . ASP A 1 189 ? -7.539 -27.692 -5.605 1.00 58.84 189 ASP A N 1
ATOM 1436 C CA . ASP A 1 189 ? -7.494 -29.145 -5.824 1.00 58.84 189 ASP A CA 1
ATOM 1437 C C . ASP A 1 189 ? -6.248 -29.784 -5.161 1.00 58.84 189 ASP A C 1
ATOM 1439 O O . ASP A 1 189 ? -5.255 -30.095 -5.830 1.00 58.84 189 ASP A O 1
ATOM 1443 N N . PRO A 1 190 ? -6.254 -29.971 -3.824 1.00 55.12 190 PRO A N 1
ATOM 1444 C CA . PRO A 1 190 ? -5.107 -30.508 -3.088 1.00 55.12 190 PRO A CA 1
ATOM 1445 C C . PRO A 1 190 ? -4.788 -31.975 -3.424 1.00 55.12 190 PRO A C 1
ATOM 1447 O O . PRO A 1 190 ? -3.712 -32.452 -3.069 1.00 55.12 190 PRO A O 1
ATOM 1450 N N . VAL A 1 191 ? -5.682 -32.690 -4.119 1.00 57.94 191 VAL A N 1
ATOM 1451 C CA . VAL A 1 191 ? -5.533 -34.120 -4.444 1.00 57.94 191 VAL A CA 1
ATOM 1452 C C . VAL A 1 191 ? -4.582 -34.349 -5.631 1.00 57.94 191 VAL A C 1
ATOM 1454 O O . VAL A 1 191 ? -3.946 -35.398 -5.711 1.00 57.94 191 VAL A O 1
ATOM 1457 N N . ASN A 1 192 ? -4.399 -33.355 -6.510 1.00 50.91 192 ASN A N 1
ATOM 1458 C CA . ASN A 1 192 ? -3.527 -33.447 -7.692 1.00 50.91 192 ASN A CA 1
ATOM 1459 C C . ASN A 1 192 ? -2.182 -32.704 -7.562 1.00 50.91 192 ASN A C 1
ATOM 1461 O O . ASN A 1 192 ? -1.383 -32.712 -8.495 1.00 50.91 192 ASN A O 1
ATOM 1465 N N . ALA A 1 193 ? -1.891 -32.063 -6.425 1.00 51.28 193 ALA A N 1
ATOM 1466 C CA . ALA A 1 193 ? -0.692 -31.232 -6.261 1.00 51.28 193 ALA A CA 1
ATOM 1467 C C . ALA A 1 193 ? 0.614 -32.018 -5.988 1.00 51.28 193 ALA A C 1
ATOM 1469 O O . ALA A 1 193 ? 1.673 -31.402 -5.861 1.00 51.28 193 ALA A O 1
ATOM 1470 N N . THR A 1 194 ? 0.554 -33.351 -5.882 1.00 45.75 194 THR A N 1
ATOM 1471 C CA . THR A 1 194 ? 1.691 -34.223 -5.505 1.00 45.75 194 THR A CA 1
ATOM 1472 C C . THR A 1 194 ? 2.021 -35.316 -6.532 1.00 45.75 194 THR A C 1
ATOM 1474 O O . THR A 1 194 ? 2.738 -36.257 -6.197 1.00 45.75 194 THR A O 1
ATOM 1477 N N . ARG A 1 195 ? 1.521 -35.215 -7.770 1.00 40.25 195 ARG A N 1
ATOM 1478 C CA . ARG A 1 195 ? 1.925 -36.086 -8.887 1.00 40.25 195 ARG A CA 1
ATOM 1479 C C . ARG A 1 195 ? 2.760 -35.333 -9.912 1.00 40.25 195 ARG A C 1
ATOM 1481 O O . ARG A 1 195 ? 2.451 -34.147 -10.165 1.00 40.25 195 ARG A O 1
#

Sequence (195 aa):
TVGLMMCGVIGVDDPAALPFAVDLGLGMQLTNICRDVAEDAERGRIYLPAARLRAAGIDPQTVLDGTVDRRLLGRVVGDLLGLAERYYASADRGMRYIPARSRLAIFIASRVYRAIGRRLQRRGASDPMRGRTIVPALGKARWVAAAVGAFARRSRDRGVAHDPWLHRDLVGLPGADPKAERLAARLLDPVNATR

Radius of gyration: 18.34 Å; chains: 1; bounding box: 43×54×43 Å

Foldseek 3Di:
DVLQVVCVVQVLDDLLLLQLSVLLVLLLVLLVLLQCLQVQLCVVHHPQPCVLCVVLVHDVVCSSVVNDDLLSQLVSSVVSNVLSVVSLVLNLLSLLSGPPVCSLVSLLVSQVSNVQSVCCVPPVCSRSNPHGRDDDPVNSVVSSVVSVVVCVVSNPDPDDGGDLCSCLVVPPHPSHDVCSVVVVVCVVCVPPVPD

pLDDT: mean 83.18, std 13.7, range [40.25, 96.5]